Protein AF-A0A0K2VEC2-F1 (afdb_monomer_lite)

pLDDT: mean 76.36, std 15.05, range [42.69, 95.12]

Foldseek 3Di:
DPVVVVVVVVVVPPVVVVVVPPVPVVVVVVVVVVVVVVPPPDPLNVLLVLLLVLLVCLQVLLAVLVVVLVVVQVVVLVVLLVVLVVLQVVLVCVLVVCCVVVVADPVRQPDDVSVVVNVVSNVRSCVRSVCSNPDDGPQPDQQQHSVVLVVLCVVLPCNSHCVVQLPDPHDLVVSLVSLVVSLVVNCVSNVSLCVCLVPDVSSVVSVVSSVSSSVSSVVSSVVSVD

Sequence (226 aa):
SRMKYLYCLVLACIIPLIQSETGKVEDDINAISLIQSKSSYSASERLDNQISYLIQRLPGLISTARDKINGAQSGEELRFKVYGVTVILASFKEIVADFLISDRNIINFGGSDTIYTYGFLFFYGLGFGFGSIWAVGPYSDLPCGPSDFKQLINEYGLQNGVVPYLNGYDNPLSLSTRVCEFEILAYMKLNCVLSGENDHIEAAEVLFSLEQLIEAMKIRIDWETK

Structure (mmCIF, N/CA/C/O backbone):
data_AF-A0A0K2VEC2-F1
#
_entry.id   AF-A0A0K2VEC2-F1
#
loop_
_atom_site.group_PDB
_atom_site.id
_atom_site.type_symbol
_atom_site.label_atom_id
_atom_site.label_alt_id
_atom_site.label_comp_id
_atom_site.label_asym_id
_atom_site.label_entity_id
_atom_site.label_seq_id
_atom_site.pdbx_PDB_ins_code
_atom_site.Cartn_x
_atom_site.Cartn_y
_atom_site.Cartn_z
_atom_site.occupancy
_atom_site.B_iso_or_equiv
_atom_site.auth_seq_id
_atom_site.auth_comp_id
_atom_site.auth_asym_id
_atom_site.auth_atom_id
_atom_site.pdbx_PDB_model_num
ATOM 1 N N . SER A 1 1 ? 89.142 -18.111 0.240 1.00 58.50 1 SER A N 1
ATOM 2 C CA . SER A 1 1 ? 88.346 -19.094 -0.525 1.00 58.50 1 SER A CA 1
ATOM 3 C C . SER A 1 1 ? 87.162 -19.603 0.306 1.00 58.50 1 SER A C 1
ATOM 5 O O . SER A 1 1 ? 87.177 -20.728 0.783 1.00 58.50 1 SER A O 1
ATOM 7 N N . ARG A 1 2 ? 86.163 -18.745 0.573 1.00 53.25 2 ARG A N 1
ATOM 8 C CA . ARG A 1 2 ? 84.944 -19.090 1.345 1.00 53.25 2 ARG A CA 1
ATOM 9 C C . ARG A 1 2 ? 83.655 -18.425 0.822 1.00 53.25 2 ARG A C 1
ATOM 11 O O . ARG A 1 2 ? 82.596 -18.670 1.372 1.00 53.25 2 ARG A O 1
ATOM 18 N N . MET A 1 3 ? 83.717 -17.656 -0.274 1.00 52.47 3 MET A N 1
ATOM 19 C CA . MET A 1 3 ? 82.528 -17.067 -0.921 1.00 52.47 3 MET A CA 1
ATOM 20 C C . MET A 1 3 ? 81.966 -17.891 -2.095 1.00 52.47 3 MET A C 1
ATOM 22 O O . MET A 1 3 ? 80.878 -17.599 -2.570 1.00 52.47 3 MET A O 1
ATOM 26 N N . LYS A 1 4 ? 82.653 -18.952 -2.546 1.00 51.66 4 LYS A N 1
ATOM 27 C CA . LYS A 1 4 ? 82.156 -19.810 -3.642 1.00 51.66 4 LYS A CA 1
ATOM 28 C C . LYS A 1 4 ? 81.128 -20.863 -3.198 1.00 51.66 4 LYS A C 1
ATOM 30 O O . LYS A 1 4 ? 80.384 -21.353 -4.032 1.00 51.66 4 LYS A O 1
ATOM 35 N N . TYR A 1 5 ? 81.045 -21.174 -1.902 1.00 55.19 5 TYR A N 1
ATOM 36 C CA . TYR A 1 5 ? 80.121 -22.194 -1.385 1.00 55.19 5 TYR A CA 1
ATOM 37 C C . TYR A 1 5 ? 78.758 -21.640 -0.939 1.00 55.19 5 TYR A C 1
ATOM 39 O O . TYR A 1 5 ? 77.821 -22.416 -0.791 1.00 55.19 5 TYR A O 1
ATOM 47 N N . LEU A 1 6 ? 78.611 -20.317 -0.779 1.00 52.34 6 LEU A N 1
ATOM 48 C CA . LEU A 1 6 ? 77.313 -19.714 -0.446 1.00 52.34 6 LEU A CA 1
ATOM 49 C C . LEU A 1 6 ? 76.385 -19.610 -1.670 1.00 52.34 6 LEU A C 1
ATOM 51 O O . LEU A 1 6 ? 75.178 -19.774 -1.537 1.00 52.34 6 LEU A O 1
ATOM 55 N N . TYR A 1 7 ? 76.941 -19.406 -2.871 1.00 54.62 7 TYR A N 1
ATOM 56 C CA . TYR A 1 7 ? 76.149 -19.288 -4.102 1.00 54.62 7 TYR A CA 1
ATOM 57 C C . TYR A 1 7 ? 75.491 -20.610 -4.536 1.00 54.62 7 TYR A C 1
ATOM 59 O O . TYR A 1 7 ? 74.384 -20.585 -5.065 1.00 54.62 7 TYR A O 1
ATOM 67 N N . CYS A 1 8 ? 76.104 -21.768 -4.257 1.00 54.38 8 CYS A N 1
ATOM 68 C CA . CYS A 1 8 ? 75.493 -23.063 -4.586 1.00 54.38 8 CYS A CA 1
ATOM 69 C C . CYS A 1 8 ? 74.311 -23.431 -3.674 1.00 54.38 8 CYS A C 1
ATOM 71 O O . CYS A 1 8 ? 73.392 -24.105 -4.128 1.00 54.38 8 CYS A O 1
ATOM 73 N N . LEU A 1 9 ? 74.300 -22.985 -2.412 1.00 54.50 9 LEU A N 1
ATOM 74 C CA . LEU A 1 9 ? 73.221 -23.312 -1.469 1.00 54.50 9 LEU A CA 1
ATOM 75 C C . LEU A 1 9 ? 71.962 -22.459 -1.678 1.00 54.50 9 LEU A C 1
ATOM 77 O O . LEU A 1 9 ? 70.859 -22.951 -1.466 1.00 54.50 9 LEU A O 1
ATOM 81 N N . VAL A 1 10 ? 72.102 -21.215 -2.148 1.00 56.97 10 VAL A N 1
ATOM 82 C CA . VAL A 1 10 ? 70.942 -20.349 -2.434 1.00 56.97 10 VAL A CA 1
ATOM 83 C C . VAL A 1 10 ? 70.260 -20.738 -3.754 1.00 56.97 10 VAL A C 1
ATOM 85 O O . VAL A 1 10 ? 69.036 -20.712 -3.840 1.00 56.97 10 VAL A O 1
ATOM 88 N N . LEU A 1 11 ? 71.017 -21.189 -4.763 1.00 54.44 11 LEU A N 1
ATOM 89 C CA . LEU A 1 11 ? 70.451 -21.636 -6.046 1.00 54.44 11 LEU A CA 1
ATOM 90 C C . LEU A 1 11 ? 69.755 -23.008 -5.972 1.00 54.44 11 LEU A C 1
ATOM 92 O O . LEU A 1 11 ? 68.808 -23.238 -6.718 1.00 54.44 11 LEU A O 1
ATOM 96 N N . ALA A 1 12 ? 70.153 -23.898 -5.057 1.00 55.91 12 ALA A N 1
ATOM 97 C CA . ALA A 1 12 ? 69.535 -25.222 -4.925 1.00 55.91 12 ALA A CA 1
ATOM 98 C C . ALA A 1 12 ? 68.142 -25.207 -4.257 1.00 55.91 12 ALA A C 1
ATOM 100 O O . ALA A 1 12 ? 67.370 -26.141 -4.456 1.00 55.91 12 ALA A O 1
ATOM 101 N N . CYS A 1 13 ? 67.793 -24.151 -3.510 1.00 51.97 13 CYS A N 1
ATOM 102 C CA . CYS A 1 13 ? 66.485 -24.043 -2.847 1.00 51.97 13 CYS A CA 1
ATOM 103 C C . CYS A 1 13 ? 65.424 -23.271 -3.649 1.00 51.97 13 CYS A C 1
ATOM 105 O O . CYS A 1 13 ? 64.241 -23.428 -3.369 1.00 51.97 13 CYS A O 1
ATOM 107 N N . ILE A 1 14 ? 65.805 -22.458 -4.643 1.00 55.50 14 ILE A N 1
ATOM 108 C CA . ILE A 1 14 ? 64.842 -21.629 -5.399 1.00 55.50 14 ILE A CA 1
ATOM 109 C C . ILE A 1 14 ? 64.294 -22.370 -6.632 1.00 55.50 14 ILE A C 1
ATOM 111 O O . ILE A 1 14 ? 63.158 -22.147 -7.040 1.00 55.50 14 ILE A O 1
ATOM 115 N N . ILE A 1 15 ? 65.055 -23.306 -7.204 1.00 55.97 15 ILE A N 1
ATOM 116 C CA . ILE A 1 15 ? 64.672 -23.990 -8.449 1.00 55.97 15 ILE A CA 1
ATOM 117 C C . ILE A 1 15 ? 63.469 -24.952 -8.294 1.00 55.97 15 ILE A C 1
ATOM 119 O O . ILE A 1 15 ? 62.615 -24.932 -9.182 1.00 55.97 15 ILE A O 1
ATOM 123 N N . PRO A 1 16 ? 63.286 -25.731 -7.202 1.00 51.47 16 PRO A N 1
ATOM 124 C CA . PRO A 1 16 ? 62.113 -26.602 -7.101 1.00 51.47 16 PRO A CA 1
ATOM 125 C C . PRO A 1 16 ? 60.814 -25.861 -6.737 1.00 51.47 16 PRO A C 1
ATOM 127 O O . PRO A 1 16 ? 59.747 -26.461 -6.831 1.00 51.47 16 PRO A O 1
ATOM 130 N N . LEU A 1 17 ? 60.861 -24.568 -6.381 1.00 47.47 17 LEU A N 1
ATOM 131 C CA . LEU A 1 17 ? 59.648 -23.774 -6.135 1.00 47.47 17 LEU A CA 1
ATOM 132 C C . LEU A 1 17 ? 59.011 -23.217 -7.420 1.00 47.47 17 LEU A C 1
ATOM 134 O O . LEU A 1 17 ? 57.817 -22.950 -7.426 1.00 47.47 17 LEU A O 1
ATOM 138 N N . ILE A 1 18 ? 59.759 -23.103 -8.523 1.00 52.69 18 ILE A N 1
ATOM 139 C CA . ILE A 1 18 ? 59.251 -22.534 -9.789 1.00 52.69 18 ILE A CA 1
ATOM 140 C C . ILE A 1 18 ? 58.620 -23.613 -10.696 1.00 52.69 18 ILE A C 1
ATOM 142 O O . ILE A 1 18 ? 57.780 -23.314 -11.543 1.00 52.69 18 ILE A O 1
ATOM 146 N N . GLN A 1 19 ? 58.956 -24.895 -10.507 1.00 48.38 19 GLN A N 1
ATOM 147 C CA . GLN A 1 19 ? 58.401 -25.991 -11.320 1.00 48.38 19 GLN A CA 1
ATOM 148 C C . GLN A 1 19 ? 57.146 -26.659 -10.735 1.00 48.38 19 GLN A C 1
ATOM 150 O O . GLN A 1 19 ? 56.562 -27.508 -11.400 1.00 48.38 19 GLN A O 1
ATOM 155 N N . SER A 1 20 ? 56.682 -26.259 -9.545 1.00 43.84 20 SER A N 1
ATOM 156 C CA . SER A 1 20 ? 55.393 -26.730 -9.010 1.00 43.84 20 SER A CA 1
ATOM 157 C C . SER A 1 20 ? 54.196 -25.866 -9.436 1.00 43.84 20 SER A C 1
ATOM 159 O O . SER A 1 20 ? 53.059 -26.296 -9.249 1.00 43.84 20 SER A O 1
ATOM 161 N N . GLU A 1 21 ? 54.417 -24.676 -10.004 1.00 50.06 21 GLU A N 1
ATOM 162 C CA . GLU A 1 21 ? 53.336 -23.744 -10.373 1.00 50.06 21 GLU A CA 1
ATOM 163 C C . GLU A 1 21 ? 53.051 -23.683 -11.882 1.00 50.06 21 GLU A C 1
ATOM 165 O O . GLU A 1 21 ? 51.984 -23.237 -12.285 1.00 50.06 21 GLU A O 1
ATOM 170 N N . THR A 1 22 ? 53.927 -24.199 -12.746 1.00 49.94 22 THR A N 1
ATOM 171 C CA . THR A 1 22 ? 53.741 -24.096 -14.209 1.00 49.94 22 THR A CA 1
ATOM 172 C C . THR A 1 22 ? 52.809 -25.151 -14.812 1.00 49.94 22 THR A C 1
ATOM 174 O O . THR A 1 22 ? 52.376 -24.986 -15.943 1.00 49.94 22 THR A O 1
ATOM 177 N N . GLY A 1 23 ? 52.422 -26.186 -14.059 1.00 45.94 23 GLY A N 1
ATOM 178 C CA . GLY A 1 23 ? 51.422 -27.176 -14.493 1.00 45.94 23 GLY A CA 1
ATOM 179 C C . GLY A 1 23 ? 49.970 -26.828 -14.144 1.00 45.94 23 GLY A C 1
ATOM 180 O O . GLY A 1 23 ? 49.074 -27.590 -14.487 1.00 45.94 23 GLY A O 1
ATOM 181 N N . LYS A 1 24 ? 49.729 -25.716 -13.435 1.00 44.59 24 LYS A N 1
ATOM 182 C CA . LYS A 1 24 ? 48.389 -25.294 -12.980 1.00 44.59 24 LYS A CA 1
ATOM 183 C C . LYS A 1 24 ? 47.896 -24.000 -13.634 1.00 44.59 24 LYS A C 1
ATOM 185 O O . LYS A 1 24 ? 46.720 -23.683 -13.559 1.00 44.59 24 LYS A O 1
ATOM 190 N N . VAL A 1 25 ? 48.788 -23.269 -14.303 1.00 50.44 25 VAL A N 1
ATOM 191 C CA . VAL A 1 25 ? 48.499 -21.940 -14.861 1.00 50.44 25 VAL A CA 1
ATOM 192 C C . VAL A 1 25 ? 47.811 -22.007 -16.233 1.00 50.44 25 VAL A C 1
ATOM 194 O O . VAL A 1 25 ? 47.098 -21.078 -16.592 1.00 50.44 25 VAL A O 1
ATOM 197 N N . GLU A 1 26 ? 47.933 -23.099 -16.990 1.00 49.69 26 GLU A N 1
ATOM 198 C CA . GLU A 1 26 ? 47.307 -23.201 -18.324 1.00 49.69 26 GLU A CA 1
ATOM 199 C C . GLU A 1 26 ? 45.811 -23.567 -18.273 1.00 49.69 26 GLU A C 1
ATOM 201 O O . GLU A 1 26 ? 45.025 -23.063 -19.079 1.00 49.69 26 GLU A O 1
ATOM 206 N N . ASP A 1 27 ? 45.385 -24.331 -17.262 1.00 51.22 27 ASP A N 1
ATOM 207 C CA . ASP A 1 27 ? 43.961 -24.573 -16.991 1.00 51.22 27 ASP A CA 1
ATOM 208 C C . ASP A 1 27 ? 43.295 -23.358 -16.321 1.00 51.22 27 ASP A C 1
ATOM 210 O O . ASP A 1 27 ? 42.141 -23.037 -16.620 1.00 51.22 27 ASP A O 1
ATOM 214 N N . ASP A 1 28 ? 44.036 -22.612 -15.495 1.00 51.44 28 ASP A N 1
ATOM 215 C CA . ASP A 1 28 ? 43.533 -21.399 -14.845 1.00 51.44 28 ASP A CA 1
ATOM 216 C C . ASP A 1 28 ? 43.424 -20.206 -15.817 1.00 51.44 28 ASP A C 1
ATOM 218 O O . ASP A 1 28 ? 42.511 -19.400 -15.671 1.00 51.44 28 ASP A O 1
ATOM 222 N N . ILE A 1 29 ? 44.250 -20.089 -16.867 1.00 53.44 29 ILE A N 1
ATOM 223 C CA . ILE A 1 29 ? 44.103 -19.027 -17.892 1.00 53.44 29 ILE A CA 1
ATOM 224 C C . ILE A 1 29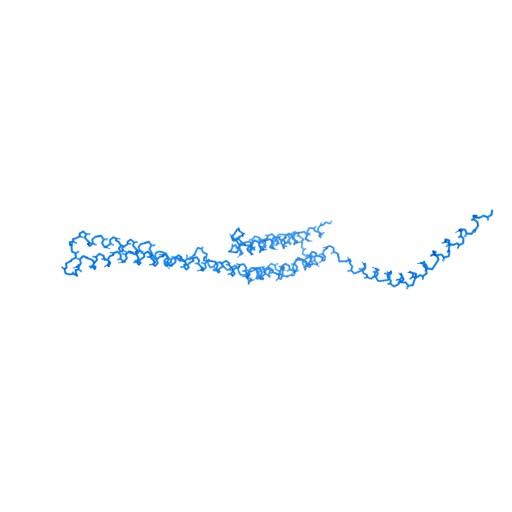 ? 42.876 -19.267 -18.790 1.00 53.44 29 ILE A C 1
ATOM 226 O O . ILE A 1 29 ? 42.165 -18.319 -19.150 1.00 53.44 29 ILE A O 1
ATOM 230 N N . ASN A 1 30 ? 42.566 -20.525 -19.109 1.00 54.56 30 ASN A N 1
ATOM 231 C CA . ASN A 1 30 ? 41.338 -20.872 -19.827 1.00 54.56 30 ASN A CA 1
ATOM 232 C C . ASN A 1 30 ? 40.098 -20.735 -18.932 1.00 54.56 30 ASN A C 1
ATOM 234 O O . ASN A 1 30 ? 39.062 -20.270 -19.400 1.00 54.56 30 ASN A O 1
ATOM 238 N N . ALA A 1 31 ? 40.200 -21.041 -17.635 1.00 51.88 31 ALA A N 1
ATOM 239 C CA . ALA A 1 31 ? 39.121 -20.804 -16.679 1.00 51.88 31 ALA A CA 1
ATOM 240 C C . ALA A 1 31 ? 38.901 -19.306 -16.402 1.00 51.88 31 ALA A C 1
ATOM 242 O O . ALA A 1 31 ? 37.757 -18.867 -16.339 1.00 51.88 31 ALA A O 1
ATOM 243 N N . ILE A 1 32 ? 39.959 -18.497 -16.302 1.00 53.53 32 ILE A N 1
ATOM 244 C CA . ILE A 1 32 ? 39.864 -17.043 -16.113 1.00 53.53 32 ILE A CA 1
ATOM 245 C C . ILE A 1 32 ? 39.296 -16.380 -17.367 1.00 53.53 32 ILE A C 1
ATOM 247 O O . ILE A 1 32 ? 38.404 -15.553 -17.231 1.00 53.53 32 ILE A O 1
ATOM 251 N N . SER A 1 33 ? 39.691 -16.779 -18.579 1.00 51.66 33 SER A N 1
ATOM 252 C CA . SER A 1 33 ? 39.068 -16.262 -19.811 1.00 51.66 33 SER A CA 1
ATOM 253 C C . SER A 1 33 ? 37.615 -16.729 -19.997 1.00 51.66 33 SER A C 1
ATOM 255 O O . SER A 1 33 ? 36.796 -15.936 -20.457 1.00 51.66 33 SER A O 1
ATOM 257 N N . LEU A 1 34 ? 37.250 -17.938 -19.545 1.00 51.53 34 LEU A N 1
ATOM 258 C CA . LEU A 1 34 ? 35.855 -18.412 -19.477 1.00 51.53 34 LEU A CA 1
ATOM 259 C C . LEU A 1 34 ? 35.020 -17.717 -18.388 1.00 51.53 34 LEU A C 1
ATOM 261 O O . LEU A 1 34 ? 33.809 -17.572 -18.545 1.00 51.53 34 LEU A O 1
ATOM 265 N N . ILE A 1 35 ? 35.633 -17.281 -17.285 1.00 51.28 35 ILE A N 1
ATOM 266 C CA . ILE A 1 35 ? 34.978 -16.507 -16.216 1.00 51.28 35 ILE A CA 1
ATOM 267 C C . ILE A 1 35 ? 34.852 -15.032 -16.627 1.00 51.28 35 ILE A C 1
ATOM 269 O O . ILE A 1 35 ? 33.818 -14.410 -16.381 1.00 51.28 35 ILE A O 1
ATOM 273 N N . GLN A 1 36 ? 35.843 -14.492 -17.335 1.00 45.19 36 GLN A N 1
ATOM 274 C CA . GLN A 1 36 ? 35.866 -13.122 -17.852 1.00 45.19 36 GLN A CA 1
ATOM 275 C C . GLN A 1 36 ? 34.954 -12.957 -19.082 1.00 45.19 36 GLN A C 1
ATOM 277 O O . GLN A 1 36 ? 34.374 -11.889 -19.267 1.00 45.19 36 GLN A O 1
ATOM 282 N N . SER A 1 37 ? 34.701 -14.026 -19.851 1.00 42.69 37 SER A N 1
ATOM 283 C CA . SER A 1 37 ? 33.624 -14.064 -20.854 1.00 42.69 37 SER A CA 1
ATOM 284 C C . SER A 1 37 ? 32.227 -14.243 -20.244 1.00 42.69 37 SER A C 1
ATOM 286 O O . SER A 1 37 ? 31.234 -14.044 -20.936 1.00 42.69 37 SER A O 1
ATOM 288 N N . LYS A 1 38 ? 32.124 -14.619 -18.960 1.00 44.88 38 LYS A N 1
ATOM 289 C CA . LYS A 1 38 ? 30.848 -14.818 -18.244 1.00 44.88 38 LYS A CA 1
ATOM 290 C C . LYS A 1 38 ? 30.433 -13.616 -17.385 1.00 44.88 38 LYS A C 1
ATOM 292 O O . LYS A 1 38 ? 29.354 -13.640 -16.798 1.00 44.88 38 LYS A O 1
ATOM 297 N N . SER A 1 39 ? 31.258 -12.566 -17.320 1.00 47.97 39 SER A N 1
ATOM 298 C CA . SER A 1 39 ? 30.989 -11.340 -16.552 1.00 47.97 39 SER A CA 1
ATOM 299 C C . SER A 1 39 ? 30.785 -10.089 -17.410 1.00 47.97 39 SER A C 1
ATOM 301 O O . SER A 1 39 ? 30.786 -8.984 -16.870 1.00 47.97 39 SER A O 1
ATOM 303 N N . SER A 1 40 ? 30.602 -10.228 -18.723 1.00 45.25 40 SER A N 1
ATOM 304 C CA . SER A 1 40 ? 30.129 -9.129 -19.570 1.00 45.25 40 SER A CA 1
ATOM 305 C C . SER A 1 40 ? 28.609 -9.201 -19.697 1.00 45.25 40 SER A C 1
ATOM 307 O O . SER A 1 40 ? 28.071 -9.303 -20.789 1.00 45.25 40 SER A O 1
ATOM 309 N N . TYR A 1 41 ? 27.909 -9.189 -18.559 1.00 56.41 41 TYR A N 1
ATOM 310 C CA . TYR A 1 41 ? 26.537 -8.695 -18.602 1.00 56.41 41 TYR A CA 1
ATOM 311 C C . TYR A 1 41 ? 26.642 -7.199 -18.872 1.00 56.41 41 TYR A C 1
ATOM 313 O O . TYR A 1 41 ? 27.283 -6.476 -18.097 1.00 56.41 41 TYR A O 1
ATOM 321 N N . SER A 1 42 ? 26.067 -6.745 -19.981 1.00 76.31 42 SER A N 1
ATOM 322 C CA . SER A 1 42 ? 26.007 -5.320 -20.295 1.00 76.31 42 SER A CA 1
ATOM 323 C C . SER A 1 42 ? 25.335 -4.582 -19.130 1.00 76.31 42 SER A C 1
ATOM 325 O O . SER A 1 42 ? 24.439 -5.117 -18.472 1.00 76.31 42 SER A O 1
ATOM 327 N N . ALA A 1 43 ? 25.757 -3.347 -18.841 1.00 80.00 43 ALA A N 1
ATOM 328 C CA . ALA A 1 43 ? 25.124 -2.530 -17.801 1.00 80.00 43 ALA A CA 1
ATOM 329 C C . ALA A 1 43 ? 23.596 -2.427 -18.008 1.00 80.00 43 ALA A C 1
ATOM 331 O O . ALA A 1 43 ? 22.846 -2.432 -17.032 1.00 80.00 43 ALA A O 1
ATOM 332 N N . SER A 1 44 ? 23.146 -2.445 -19.269 1.00 81.50 44 SER A N 1
ATOM 333 C CA . SER A 1 44 ? 21.735 -2.526 -19.656 1.00 81.50 44 SER A CA 1
ATOM 334 C C . SER A 1 44 ? 21.052 -3.817 -19.190 1.00 81.50 44 SER A C 1
ATOM 336 O O . SER A 1 44 ? 20.000 -3.753 -18.569 1.00 81.50 44 SER A O 1
ATOM 338 N N . GLU A 1 45 ? 21.670 -4.983 -19.378 1.00 84.81 45 GLU A N 1
ATOM 339 C CA . GLU A 1 45 ? 21.092 -6.267 -18.957 1.00 84.81 45 GLU A CA 1
ATOM 340 C C . GLU A 1 45 ? 20.983 -6.378 -17.430 1.00 84.81 45 GLU A C 1
ATOM 342 O O . GLU A 1 45 ? 20.065 -7.007 -16.901 1.00 84.81 45 GLU A O 1
ATOM 347 N N . ARG A 1 46 ? 21.905 -5.752 -16.686 1.00 86.31 46 ARG A N 1
ATOM 348 C CA . ARG A 1 46 ? 21.804 -5.673 -15.219 1.00 86.31 46 ARG A CA 1
ATOM 349 C C . ARG A 1 46 ? 20.604 -4.831 -14.786 1.00 86.31 46 ARG A C 1
ATOM 351 O O . ARG A 1 46 ? 19.898 -5.241 -13.867 1.00 86.31 46 ARG A O 1
ATOM 358 N N . LEU A 1 47 ? 20.368 -3.702 -15.455 1.00 87.06 47 LEU A N 1
ATOM 359 C CA . LEU A 1 47 ? 19.192 -2.858 -15.226 1.00 87.06 47 LEU A CA 1
ATOM 360 C C . LEU A 1 47 ? 17.899 -3.598 -15.579 1.00 87.06 47 LEU A C 1
ATOM 362 O O . LEU A 1 47 ? 16.965 -3.604 -14.783 1.00 87.06 47 LEU A O 1
ATOM 366 N N . ASP A 1 48 ? 17.866 -4.297 -16.710 1.00 89.56 48 ASP A N 1
ATOM 367 C CA . ASP A 1 48 ? 16.690 -5.044 -17.170 1.00 89.56 48 ASP A CA 1
ATOM 368 C C . ASP A 1 48 ? 16.315 -6.180 -16.200 1.00 89.56 48 ASP A C 1
ATOM 370 O O . ASP A 1 48 ? 15.138 -6.389 -15.877 1.00 89.56 48 ASP A O 1
ATOM 374 N N . ASN A 1 49 ? 17.323 -6.865 -15.653 1.00 89.75 49 ASN A N 1
ATOM 375 C CA . ASN A 1 49 ? 17.138 -7.858 -14.596 1.00 89.75 49 ASN A CA 1
ATOM 376 C C . ASN A 1 49 ? 16.626 -7.229 -13.292 1.00 89.75 49 ASN A C 1
ATOM 378 O O . ASN A 1 49 ? 15.760 -7.808 -12.634 1.00 89.75 49 ASN A O 1
ATOM 382 N N . GLN A 1 50 ? 17.124 -6.047 -12.917 1.00 91.38 50 GLN A N 1
ATOM 383 C CA . GLN A 1 50 ? 16.669 -5.336 -11.721 1.00 91.38 50 GLN A CA 1
ATOM 384 C C . GLN A 1 50 ? 15.218 -4.856 -11.857 1.00 91.38 50 GLN A C 1
ATOM 386 O O . GLN A 1 50 ? 14.430 -5.048 -10.933 1.00 91.38 50 GLN A O 1
ATOM 391 N N . ILE A 1 51 ? 14.842 -4.306 -13.015 1.00 92.25 51 ILE A N 1
ATOM 392 C CA . ILE A 1 51 ? 13.460 -3.922 -13.332 1.00 92.25 51 ILE A CA 1
ATOM 393 C C . ILE A 1 51 ? 12.551 -5.149 -13.223 1.00 92.25 51 ILE A C 1
ATOM 395 O O . ILE A 1 51 ? 11.560 -5.125 -12.496 1.00 92.25 51 ILE A O 1
ATOM 399 N N . SER A 1 52 ? 12.925 -6.253 -13.871 1.00 92.12 52 SER A N 1
ATOM 400 C CA . SER A 1 52 ? 12.149 -7.500 -13.839 1.00 92.12 52 SER A CA 1
ATOM 401 C C . SER A 1 52 ? 11.989 -8.047 -12.418 1.00 92.12 52 SER A C 1
ATOM 403 O O . SER A 1 52 ? 10.900 -8.475 -12.029 1.00 92.12 52 SER A O 1
ATOM 405 N N . TYR A 1 53 ? 13.053 -7.993 -11.615 1.00 93.56 53 TYR A N 1
ATOM 406 C CA . TYR A 1 53 ? 13.024 -8.392 -10.211 1.00 93.56 53 TYR A CA 1
ATOM 407 C C . TYR A 1 53 ? 12.060 -7.529 -9.385 1.00 93.56 53 TYR A C 1
ATOM 409 O O . TYR A 1 53 ? 11.238 -8.065 -8.639 1.00 93.56 53 TYR A O 1
ATOM 417 N N . LEU A 1 54 ? 12.121 -6.204 -9.535 1.00 93.06 54 LEU A N 1
ATOM 418 C CA . LEU A 1 54 ? 11.262 -5.271 -8.803 1.00 93.06 54 LEU A CA 1
ATOM 419 C C . LEU A 1 54 ? 9.784 -5.445 -9.177 1.00 93.06 54 LEU A C 1
ATOM 421 O O . LEU A 1 54 ? 8.939 -5.493 -8.283 1.00 93.06 54 LEU A O 1
ATOM 425 N N . ILE A 1 55 ? 9.474 -5.649 -10.462 1.00 93.12 55 ILE A N 1
ATOM 426 C CA . ILE A 1 55 ? 8.108 -5.930 -10.942 1.00 93.12 55 ILE A CA 1
ATOM 427 C C . ILE A 1 55 ? 7.526 -7.182 -10.277 1.00 93.12 55 ILE A C 1
ATOM 429 O O . ILE A 1 55 ? 6.355 -7.201 -9.892 1.00 93.12 55 ILE A O 1
ATOM 433 N N . GLN A 1 56 ? 8.334 -8.233 -10.128 1.00 93.69 56 GLN A N 1
ATOM 434 C CA . GLN A 1 56 ? 7.896 -9.487 -9.512 1.00 93.69 56 GLN A CA 1
ATOM 435 C C . GLN A 1 56 ? 7.786 -9.385 -7.987 1.00 93.69 56 GLN A C 1
ATOM 437 O O . GLN A 1 56 ? 6.894 -9.997 -7.394 1.00 93.69 56 GLN A O 1
ATOM 442 N N . ARG A 1 57 ? 8.671 -8.611 -7.347 1.00 94.00 57 ARG A N 1
ATOM 443 C CA . ARG A 1 57 ? 8.728 -8.455 -5.887 1.00 94.00 57 ARG A CA 1
ATOM 444 C C . ARG A 1 57 ? 7.645 -7.524 -5.338 1.00 94.00 57 ARG A C 1
ATOM 446 O O . ARG A 1 57 ? 7.059 -7.839 -4.301 1.00 94.00 57 ARG A O 1
ATOM 453 N N . LEU A 1 58 ? 7.357 -6.413 -6.018 1.00 93.00 58 LEU A N 1
ATOM 454 C CA . LEU A 1 58 ? 6.432 -5.367 -5.555 1.00 93.00 58 LEU A CA 1
ATOM 455 C C . LEU A 1 58 ? 5.050 -5.885 -5.118 1.00 93.00 58 LEU A C 1
ATOM 457 O O . LEU A 1 58 ? 4.623 -5.523 -4.024 1.00 93.00 58 LEU A O 1
ATOM 461 N N . PRO A 1 59 ? 4.361 -6.778 -5.858 1.00 93.31 59 PRO A N 1
ATOM 462 C CA . PRO A 1 59 ? 3.079 -7.326 -5.412 1.00 93.31 59 PRO A CA 1
ATOM 463 C C . PRO A 1 59 ? 3.142 -8.019 -4.042 1.00 93.31 59 PRO A C 1
ATOM 465 O O . PRO A 1 59 ? 2.213 -7.901 -3.246 1.00 93.31 59 PRO A O 1
ATOM 468 N N . GLY A 1 60 ? 4.233 -8.733 -3.747 1.00 91.94 60 GLY A N 1
ATOM 469 C CA . GLY A 1 60 ? 4.417 -9.391 -2.450 1.00 91.94 60 GLY A CA 1
ATOM 470 C C . GLY A 1 60 ? 4.611 -8.387 -1.312 1.00 91.94 60 GLY A C 1
ATOM 471 O O . GLY A 1 60 ? 4.026 -8.547 -0.238 1.00 91.94 60 GLY A O 1
ATOM 472 N N . LEU A 1 61 ? 5.374 -7.321 -1.570 1.00 92.56 61 LEU A N 1
ATOM 473 C CA . LEU A 1 61 ? 5.575 -6.228 -0.617 1.00 92.56 61 LEU A CA 1
ATOM 474 C C . LEU A 1 61 ? 4.270 -5.472 -0.349 1.00 92.56 61 LEU A C 1
ATOM 476 O O . LEU A 1 61 ? 3.916 -5.274 0.808 1.00 92.56 61 LEU A O 1
ATOM 480 N N . ILE A 1 62 ? 3.510 -5.145 -1.400 1.00 92.06 62 ILE A N 1
ATOM 481 C CA . ILE A 1 62 ? 2.206 -4.472 -1.295 1.00 92.06 62 ILE A CA 1
ATOM 482 C C . ILE A 1 62 ? 1.236 -5.304 -0.452 1.00 92.06 62 ILE A C 1
ATOM 484 O O . ILE A 1 62 ? 0.585 -4.762 0.437 1.00 92.06 62 ILE A O 1
ATOM 488 N N . SER A 1 63 ? 1.157 -6.621 -0.690 1.00 90.75 63 SER A N 1
ATOM 489 C CA . SER A 1 63 ? 0.307 -7.511 0.114 1.00 90.75 63 SER A CA 1
ATOM 490 C C . SER A 1 63 ? 0.715 -7.495 1.586 1.00 90.75 63 SER A C 1
ATOM 492 O O . SER A 1 63 ? -0.129 -7.316 2.454 1.00 90.75 63 SER A O 1
ATOM 494 N N . THR A 1 64 ? 2.014 -7.624 1.863 1.00 90.25 64 THR A N 1
ATOM 495 C CA . THR A 1 64 ? 2.537 -7.673 3.235 1.00 90.25 64 THR A CA 1
ATOM 496 C C . THR A 1 64 ? 2.295 -6.361 3.981 1.00 90.25 64 THR A C 1
ATOM 498 O O . THR A 1 64 ? 1.864 -6.375 5.133 1.00 90.25 64 THR A O 1
ATOM 501 N N . ALA A 1 65 ? 2.545 -5.225 3.328 1.00 88.75 65 ALA A N 1
ATOM 502 C CA . ALA A 1 65 ? 2.324 -3.906 3.906 1.00 88.75 65 ALA A CA 1
ATOM 503 C C . ALA A 1 65 ? 0.836 -3.666 4.184 1.00 88.75 65 ALA A C 1
ATOM 505 O O . ALA A 1 65 ? 0.472 -3.287 5.296 1.00 88.75 65 ALA A O 1
ATOM 506 N N . ARG A 1 66 ? -0.035 -3.983 3.218 1.00 87.56 66 ARG A N 1
ATOM 507 C CA . ARG A 1 66 ? -1.490 -3.911 3.388 1.00 87.56 66 ARG A CA 1
ATOM 508 C C . ARG A 1 66 ? -1.965 -4.752 4.571 1.00 87.56 66 ARG A C 1
ATOM 510 O O . ARG A 1 66 ? -2.741 -4.258 5.381 1.00 87.56 66 ARG A O 1
ATOM 517 N N . ASP A 1 67 ? -1.517 -6.000 4.684 1.00 84.88 67 ASP A N 1
ATOM 518 C CA . ASP A 1 67 ? -1.966 -6.895 5.754 1.00 84.88 67 ASP A CA 1
ATOM 519 C C . ASP A 1 67 ? -1.553 -6.375 7.139 1.00 84.88 67 ASP A C 1
ATOM 521 O O . ASP A 1 67 ? -2.325 -6.471 8.096 1.00 84.88 67 ASP A O 1
ATOM 525 N N . LYS A 1 68 ? -0.368 -5.761 7.254 1.00 83.94 68 LYS A N 1
ATOM 526 C CA . LYS A 1 68 ? 0.089 -5.140 8.506 1.00 83.94 68 LYS A CA 1
ATOM 527 C C . LYS A 1 68 ? -0.662 -3.859 8.849 1.00 83.94 68 LYS A C 1
ATOM 529 O O . LYS A 1 68 ? -1.036 -3.688 10.008 1.00 83.94 68 LYS A O 1
ATOM 534 N N . ILE A 1 69 ? -0.916 -3.003 7.862 1.00 81.94 69 ILE A N 1
ATOM 535 C CA . ILE A 1 69 ? -1.706 -1.777 8.029 1.00 81.94 69 ILE A CA 1
ATOM 536 C C . ILE A 1 69 ? -3.133 -2.135 8.459 1.00 81.94 69 ILE A C 1
ATOM 538 O O . ILE A 1 69 ? -3.605 -1.667 9.493 1.00 81.94 69 ILE A O 1
ATOM 542 N N . ASN A 1 70 ? -3.790 -3.047 7.739 1.00 77.25 70 ASN A N 1
ATOM 543 C CA . ASN A 1 70 ? -5.141 -3.507 8.064 1.00 77.25 70 ASN A CA 1
ATOM 544 C C . ASN A 1 70 ? -5.193 -4.204 9.432 1.00 77.25 70 ASN A C 1
ATOM 546 O O . ASN A 1 70 ? -6.135 -4.012 10.200 1.00 77.25 70 ASN A O 1
ATOM 550 N N . GLY A 1 71 ? -4.167 -4.992 9.767 1.00 72.19 71 GLY A N 1
ATOM 551 C CA . GLY A 1 71 ? -4.034 -5.615 11.081 1.00 72.19 71 GLY A CA 1
ATOM 552 C C . GLY A 1 71 ? -3.960 -4.581 12.207 1.00 72.19 71 GLY A C 1
ATOM 553 O O . GLY A 1 71 ? -4.692 -4.701 13.191 1.00 72.19 71 GLY A O 1
ATOM 554 N N . ALA A 1 72 ? -3.143 -3.537 12.050 1.00 67.75 72 ALA A N 1
ATOM 555 C CA . ALA A 1 72 ? -3.036 -2.445 13.018 1.00 67.75 72 ALA A CA 1
ATOM 556 C C . ALA A 1 72 ? -4.355 -1.663 13.146 1.00 67.75 72 ALA A C 1
ATOM 558 O O . ALA A 1 72 ? -4.854 -1.479 14.259 1.00 67.75 72 ALA A O 1
ATOM 559 N N . GLN A 1 73 ? -4.973 -1.307 12.018 1.00 68.12 73 GLN A N 1
ATOM 560 C CA . GLN A 1 73 ? -6.251 -0.592 11.975 1.00 68.12 73 GLN A CA 1
ATOM 561 C C . GLN A 1 73 ? -7.379 -1.385 12.637 1.00 68.12 73 GLN A C 1
ATOM 563 O O . GLN A 1 73 ? -8.132 -0.830 13.432 1.00 68.12 73 GLN A O 1
ATOM 568 N N . SER A 1 74 ? -7.463 -2.698 12.404 1.00 65.75 74 SER A N 1
ATOM 569 C CA . SER A 1 74 ? -8.481 -3.541 13.044 1.00 65.75 74 SER A CA 1
ATOM 570 C C . SER A 1 74 ? -8.367 -3.539 14.575 1.00 65.75 74 SER A C 1
ATOM 572 O O . SER A 1 74 ? -9.376 -3.560 15.282 1.00 65.75 74 SER A O 1
ATOM 574 N N . GLY A 1 75 ? -7.142 -3.454 15.107 1.00 65.38 75 GLY A N 1
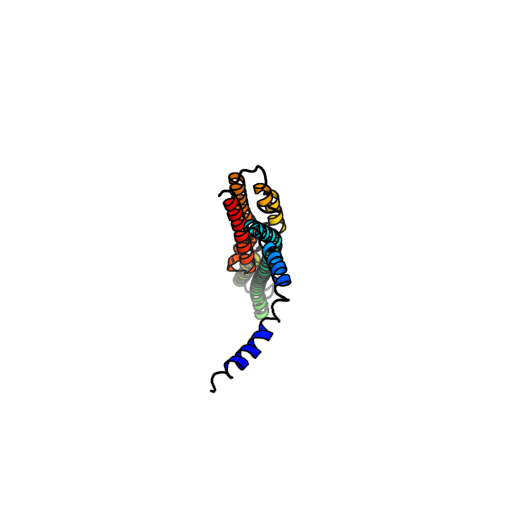ATOM 575 C CA . GLY A 1 75 ? -6.893 -3.326 16.540 1.00 65.38 75 GLY A CA 1
ATOM 576 C C . GLY A 1 75 ? -7.348 -1.977 17.098 1.00 65.38 75 GLY A C 1
ATOM 577 O O . GLY A 1 75 ? -7.927 -1.923 18.185 1.00 65.38 75 GLY A O 1
ATOM 578 N N . GLU A 1 76 ? -7.122 -0.892 16.362 1.00 69.19 76 GLU A N 1
ATOM 579 C CA . GLU A 1 76 ? -7.566 0.449 16.751 1.00 69.19 76 GLU A CA 1
ATOM 580 C C . GLU A 1 76 ? -9.083 0.605 16.665 1.00 69.19 76 GLU A C 1
ATOM 582 O O . GLU A 1 76 ? -9.691 1.117 17.605 1.00 69.19 76 GLU A O 1
ATOM 587 N N . GLU A 1 77 ? -9.716 0.079 15.615 1.00 68.44 77 GLU A N 1
ATOM 588 C CA . GLU A 1 77 ? -11.174 0.028 15.498 1.00 68.44 77 GLU A CA 1
ATOM 589 C C . GLU A 1 77 ? -11.806 -0.759 16.648 1.00 68.44 77 GLU A C 1
ATOM 591 O O . GLU A 1 77 ? -12.799 -0.323 17.234 1.00 68.44 77 GLU A O 1
ATOM 596 N N . LEU A 1 78 ? -11.226 -1.909 17.011 1.00 71.06 78 LEU A N 1
ATOM 597 C CA . LEU A 1 78 ? -11.679 -2.692 18.159 1.00 71.06 78 LEU A CA 1
ATOM 598 C C . LEU A 1 78 ? -11.544 -1.896 19.457 1.00 71.06 78 LEU A C 1
ATOM 600 O O . LEU A 1 78 ? -12.492 -1.853 20.240 1.00 71.06 78 LEU A O 1
ATOM 604 N N . ARG A 1 79 ? -10.404 -1.234 19.683 1.00 75.00 79 ARG A N 1
ATOM 605 C CA . ARG A 1 79 ? -10.211 -0.369 20.856 1.00 75.00 79 ARG A CA 1
ATOM 606 C C . ARG A 1 79 ? -11.243 0.750 20.885 1.00 75.00 79 ARG A C 1
ATOM 608 O O . ARG A 1 79 ? -11.868 0.953 21.919 1.00 75.00 79 ARG A O 1
ATOM 615 N N . PHE A 1 80 ? -11.469 1.428 19.766 1.00 76.00 80 PHE A N 1
ATOM 616 C CA . PHE A 1 80 ? -12.428 2.524 19.654 1.00 76.00 80 PHE A CA 1
ATOM 617 C C . PHE A 1 80 ? -13.868 2.072 19.935 1.00 76.00 80 PHE A C 1
ATOM 619 O O . PHE A 1 80 ? -14.569 2.703 20.730 1.00 76.00 80 PHE A O 1
ATOM 626 N N . LYS A 1 81 ? -14.278 0.917 19.398 1.00 78.00 81 LYS A N 1
ATOM 627 C CA . LYS A 1 81 ? -15.578 0.294 19.698 1.00 78.00 81 LYS A CA 1
ATOM 628 C C . LYS A 1 81 ? -15.697 -0.095 21.170 1.00 78.00 81 LYS A C 1
ATOM 630 O O . LYS A 1 81 ? -16.732 0.154 21.787 1.00 78.00 81 LYS A O 1
ATOM 635 N N . VAL A 1 82 ? -14.641 -0.665 21.756 1.00 82.69 82 VAL A N 1
ATOM 636 C CA . VAL A 1 82 ? -14.598 -0.995 23.190 1.00 82.69 82 VAL A CA 1
ATOM 637 C C . VAL A 1 82 ? -14.728 0.272 24.034 1.00 82.69 82 VAL A C 1
ATOM 639 O O . VAL A 1 82 ? -15.536 0.278 24.959 1.00 82.69 82 VAL A O 1
ATOM 642 N N . TYR A 1 83 ? -14.034 1.362 23.694 1.00 81.56 83 TYR A N 1
ATOM 643 C CA . TYR A 1 83 ? -14.200 2.649 24.373 1.00 81.56 83 TYR A CA 1
ATOM 644 C C . TYR A 1 83 ? -15.652 3.137 24.305 1.00 81.56 83 TYR A C 1
ATOM 646 O O . TYR A 1 83 ? -16.230 3.456 25.346 1.00 81.56 83 TYR A O 1
ATOM 654 N N . GLY A 1 84 ? -16.280 3.102 23.127 1.00 80.38 84 GLY A N 1
ATOM 655 C CA . GLY A 1 84 ? -17.686 3.484 22.960 1.00 80.38 84 GLY A CA 1
ATOM 656 C C . GLY A 1 84 ? -18.645 2.684 23.842 1.00 80.38 84 GLY A C 1
ATOM 657 O O . GLY A 1 84 ? -19.484 3.253 24.544 1.00 80.38 84 GLY A O 1
ATOM 658 N N . VAL A 1 85 ? -18.460 1.362 23.896 1.00 83.50 85 VAL A N 1
ATOM 659 C CA . VAL A 1 85 ? -19.238 0.478 24.777 1.00 83.50 85 VAL A CA 1
ATOM 660 C C . VAL A 1 85 ? -18.971 0.783 26.254 1.00 83.50 85 VAL A C 1
ATOM 662 O O . VAL A 1 85 ? -19.915 0.827 27.043 1.00 83.50 85 VAL A O 1
ATOM 665 N N . THR A 1 86 ? -17.718 1.030 26.652 1.00 85.06 86 THR A N 1
ATOM 666 C CA . THR A 1 86 ? -17.392 1.341 28.055 1.00 85.06 86 THR A CA 1
ATOM 667 C C . THR A 1 86 ? -18.019 2.647 28.528 1.00 85.06 86 THR A C 1
ATOM 669 O O . THR A 1 86 ? -18.491 2.698 29.661 1.00 85.06 86 THR A O 1
ATOM 672 N N . VAL A 1 87 ? -18.089 3.669 27.669 1.00 82.62 87 VAL A N 1
ATOM 673 C CA . VAL A 1 87 ? -18.745 4.948 27.983 1.00 82.62 87 VAL A CA 1
ATOM 674 C C . VAL A 1 87 ? -20.237 4.735 28.228 1.00 82.62 87 VAL A C 1
ATOM 676 O O . VAL A 1 87 ? -20.754 5.179 29.250 1.00 82.62 87 VAL A O 1
ATOM 679 N N . ILE A 1 88 ? -20.912 3.979 27.357 1.00 83.38 88 ILE A N 1
ATOM 680 C CA . ILE A 1 88 ? -22.335 3.651 27.534 1.00 83.38 88 ILE A CA 1
ATOM 681 C C . ILE A 1 88 ? -22.550 2.887 28.844 1.00 83.38 88 ILE A C 1
ATOM 683 O O . ILE A 1 88 ? -23.428 3.243 29.631 1.00 83.38 88 ILE A O 1
ATOM 687 N N . LEU A 1 89 ? -21.738 1.858 29.105 1.00 83.81 89 LEU A N 1
ATOM 688 C CA . LEU A 1 89 ? -21.849 1.056 30.324 1.00 83.81 89 LEU A CA 1
ATOM 689 C C . LEU A 1 89 ? -21.587 1.877 31.590 1.00 83.81 89 LEU A C 1
ATOM 691 O O . LEU A 1 89 ? -22.286 1.682 32.581 1.00 83.81 89 LEU A O 1
ATOM 695 N N . ALA A 1 90 ? -20.617 2.792 31.572 1.00 83.12 90 ALA A N 1
ATOM 696 C CA . ALA A 1 90 ? -20.327 3.670 32.701 1.00 83.12 90 ALA A CA 1
ATOM 697 C C . ALA A 1 90 ? -21.510 4.600 33.005 1.00 83.12 90 ALA A C 1
ATOM 699 O O . ALA A 1 90 ? -21.965 4.646 34.148 1.00 83.12 90 ALA A O 1
ATOM 700 N N . SER A 1 91 ? -22.075 5.251 31.984 1.00 79.50 91 SER A N 1
ATOM 701 C CA . SER A 1 91 ? -23.247 6.120 32.141 1.00 79.50 91 SER A CA 1
ATOM 702 C C . SER A 1 91 ? -24.472 5.365 32.663 1.00 79.50 91 SER A C 1
ATOM 704 O O . SER A 1 91 ? -25.192 5.861 33.526 1.00 79.50 91 SER A O 1
ATOM 706 N N . PHE A 1 92 ? -24.692 4.133 32.201 1.00 82.69 92 PHE A N 1
ATOM 707 C CA . PHE A 1 92 ? -25.757 3.278 32.729 1.00 82.69 92 PHE A CA 1
ATOM 708 C C . PHE A 1 92 ? -25.500 2.815 34.163 1.00 82.69 92 PHE A C 1
ATOM 710 O O . PHE A 1 92 ? -26.430 2.748 34.968 1.00 82.69 92 PHE A O 1
ATOM 717 N N . LYS A 1 93 ? -24.250 2.484 34.495 1.00 86.06 93 LYS A N 1
ATOM 718 C CA . LYS A 1 93 ? -23.869 2.033 35.835 1.00 86.06 93 LYS A CA 1
ATOM 719 C C . LYS A 1 93 ? -24.147 3.109 36.879 1.00 86.06 93 LYS A C 1
ATOM 721 O O . LYS A 1 93 ? -24.603 2.761 37.961 1.00 86.06 93 LYS A O 1
ATOM 726 N N . GLU A 1 94 ? -23.906 4.379 36.569 1.00 77.81 94 GLU A N 1
ATOM 727 C CA . GLU A 1 94 ? -24.205 5.487 37.485 1.00 77.81 94 GLU A CA 1
ATOM 728 C C . GLU A 1 94 ? -25.709 5.607 37.770 1.00 77.81 94 GLU A C 1
ATOM 730 O O . GLU A 1 94 ? -26.101 5.746 38.928 1.00 77.81 94 GLU A O 1
ATOM 735 N N . ILE A 1 95 ? -26.557 5.426 36.751 1.00 79.19 95 ILE A N 1
ATOM 736 C CA . ILE A 1 95 ? -28.022 5.410 36.903 1.00 79.19 95 ILE A CA 1
ATOM 737 C C . ILE A 1 95 ? -28.471 4.224 37.772 1.00 79.19 95 ILE A C 1
ATOM 739 O O . ILE A 1 95 ? -29.259 4.390 38.700 1.00 79.19 95 ILE A O 1
ATOM 743 N N . VAL A 1 96 ? -27.962 3.018 37.497 1.00 81.38 96 VAL A N 1
ATOM 744 C CA . VAL A 1 96 ? -28.338 1.799 38.239 1.00 81.38 96 VAL A CA 1
ATOM 745 C C . VAL A 1 96 ? -27.820 1.832 39.679 1.00 81.38 96 VAL A C 1
ATOM 747 O O . VAL A 1 96 ? -28.520 1.395 40.591 1.00 81.38 96 VAL A O 1
ATOM 750 N N . ALA A 1 97 ? -26.612 2.350 39.904 1.00 81.44 97 ALA A N 1
ATOM 751 C CA . ALA A 1 97 ? -26.032 2.460 41.237 1.00 81.44 97 ALA A CA 1
ATOM 752 C C . ALA A 1 97 ? -26.845 3.408 42.126 1.00 81.44 97 ALA A C 1
ATOM 754 O O . ALA A 1 97 ? -27.153 3.045 43.259 1.00 81.44 97 ALA A O 1
ATOM 755 N N . ASP A 1 98 ? -27.246 4.574 41.615 1.00 77.62 98 ASP A N 1
ATOM 756 C CA . ASP A 1 98 ? -28.092 5.496 42.379 1.00 77.62 98 ASP A CA 1
ATOM 757 C C . ASP A 1 98 ? -29.506 4.930 42.599 1.00 77.62 98 ASP A C 1
ATOM 759 O O . ASP A 1 98 ? -30.070 5.078 43.683 1.00 77.62 98 ASP A O 1
ATOM 763 N N . PHE A 1 99 ? -30.049 4.190 41.626 1.00 76.00 99 PHE A N 1
ATOM 764 C CA . PHE A 1 99 ? -31.335 3.504 41.774 1.00 76.00 99 PHE A CA 1
ATOM 765 C C . PHE A 1 99 ? -31.318 2.465 42.912 1.00 76.00 99 PHE A C 1
ATOM 767 O O . PHE A 1 99 ? -32.253 2.418 43.709 1.00 76.00 99 PHE A O 1
ATOM 774 N N . LEU A 1 100 ? -30.244 1.672 43.022 1.00 79.44 100 LEU A N 1
ATOM 775 C CA . LEU A 1 100 ? -30.088 0.633 44.050 1.00 79.44 100 LEU A CA 1
ATOM 776 C C . LEU A 1 100 ? -29.714 1.187 45.433 1.00 79.44 100 LEU A C 1
ATOM 778 O O . LEU A 1 100 ? -30.202 0.683 46.437 1.00 79.44 100 LEU A O 1
ATOM 782 N N . ILE A 1 101 ? -28.836 2.193 45.508 1.00 79.56 101 ILE A N 1
ATOM 783 C CA . ILE A 1 101 ? -28.364 2.751 46.791 1.00 79.56 101 ILE A CA 1
ATOM 784 C C . ILE A 1 101 ? -29.450 3.598 47.455 1.00 79.56 101 ILE A C 1
ATOM 786 O O . ILE A 1 101 ? -29.569 3.603 48.679 1.00 79.56 101 ILE A O 1
ATOM 790 N N . SER A 1 102 ? -30.247 4.306 46.657 1.00 75.75 102 SER A N 1
ATOM 791 C CA . SER A 1 102 ? -31.289 5.202 47.157 1.00 75.75 102 SER A CA 1
ATOM 792 C C . SER A 1 102 ? -32.651 4.510 47.357 1.00 75.75 102 SER A C 1
ATOM 794 O O . SER A 1 102 ? -33.637 5.212 47.581 1.00 75.75 102 SER A O 1
ATOM 796 N N . ASP A 1 103 ? -32.729 3.172 47.251 1.00 74.50 103 ASP A N 1
ATOM 797 C CA . ASP A 1 103 ? -33.970 2.372 47.349 1.00 74.50 103 ASP A CA 1
ATOM 798 C C . ASP A 1 103 ? -35.111 2.940 46.470 1.00 74.50 103 ASP A C 1
ATOM 800 O O . ASP A 1 103 ? -36.294 2.981 46.837 1.00 74.50 103 ASP A O 1
ATOM 804 N N . ARG A 1 104 ? -34.743 3.465 45.292 1.00 70.00 104 ARG A N 1
ATOM 805 C CA . ARG A 1 104 ? -35.693 4.107 44.380 1.00 70.00 104 ARG A CA 1
ATOM 806 C C . ARG A 1 104 ? -36.441 3.035 43.605 1.00 70.00 104 ARG A C 1
ATOM 808 O O . ARG A 1 104 ? -35.868 2.062 43.135 1.00 70.00 104 ARG A O 1
ATOM 815 N N . ASN A 1 105 ? -37.737 3.260 43.422 1.00 66.56 105 ASN A N 1
ATOM 816 C CA . ASN A 1 105 ? -38.623 2.359 42.690 1.00 66.56 105 ASN A CA 1
ATOM 817 C C . ASN A 1 105 ? -39.219 3.096 41.489 1.00 66.56 105 ASN A C 1
ATOM 819 O O . ASN A 1 105 ? -39.310 4.322 41.501 1.00 66.56 105 ASN A O 1
ATOM 823 N N . ILE A 1 106 ? -39.753 2.364 40.501 1.00 62.66 106 ILE A N 1
ATOM 824 C CA . ILE A 1 106 ? -40.483 2.961 39.357 1.00 62.66 106 ILE A CA 1
ATOM 825 C C . ILE A 1 106 ? -41.623 3.895 39.812 1.00 62.66 106 ILE A C 1
ATOM 827 O O . ILE A 1 106 ? -42.000 4.825 39.108 1.00 62.66 106 ILE A O 1
ATOM 831 N N . ILE A 1 107 ? -42.140 3.671 41.020 1.00 64.56 107 ILE A N 1
ATOM 832 C CA . ILE A 1 107 ? -43.242 4.420 41.631 1.00 64.56 107 ILE A CA 1
ATOM 833 C C . ILE A 1 107 ? -42.732 5.619 42.461 1.00 64.56 107 ILE A C 1
ATOM 835 O O . ILE A 1 107 ? -43.472 6.570 42.687 1.00 64.56 107 ILE A O 1
ATOM 839 N N . ASN A 1 108 ? -41.465 5.610 42.892 1.00 67.19 108 ASN A N 1
ATOM 840 C CA . ASN A 1 108 ? -40.847 6.678 43.680 1.00 67.19 108 ASN A CA 1
ATOM 841 C C . ASN A 1 108 ? -39.445 7.003 43.142 1.00 67.19 108 ASN A C 1
ATOM 843 O O . ASN A 1 108 ? -38.428 6.572 43.682 1.00 67.19 108 ASN A O 1
ATOM 847 N N . PHE A 1 109 ? -39.419 7.762 42.045 1.00 66.94 109 PHE A N 1
ATOM 848 C CA . PHE A 1 109 ? -38.199 8.133 41.320 1.00 66.94 109 PHE A CA 1
ATOM 849 C C . PHE A 1 109 ? -37.411 9.290 41.967 1.00 66.94 109 PHE A C 1
ATOM 851 O O . PHE A 1 109 ? -36.317 9.623 41.514 1.00 66.94 109 PHE A O 1
ATOM 858 N N . GLY A 1 110 ? -37.936 9.907 43.032 1.00 67.56 110 GLY A N 1
ATOM 859 C CA . GLY A 1 110 ? -37.309 11.052 43.704 1.00 67.56 110 GLY A CA 1
ATOM 860 C C . GLY A 1 110 ? -37.440 12.381 42.948 1.00 67.56 110 GLY A C 1
ATOM 861 O O . GLY A 1 110 ? -36.523 13.197 42.962 1.00 67.56 110 GLY A O 1
ATOM 862 N N . GLY A 1 111 ? -38.582 12.609 42.290 1.00 75.62 111 GLY A N 1
ATOM 863 C CA . GLY A 1 111 ? -38.942 13.900 41.687 1.00 75.62 111 GLY A CA 1
ATOM 864 C C . GLY A 1 111 ? -38.410 14.139 40.267 1.00 75.62 111 GLY A C 1
ATOM 865 O O . GLY A 1 111 ? -37.710 13.308 39.690 1.00 75.62 111 GLY A O 1
ATOM 866 N N . SER A 1 112 ? -38.772 15.291 39.691 1.00 75.81 112 SER A N 1
ATOM 867 C CA . SER A 1 112 ? -38.456 15.668 38.304 1.00 75.81 112 SER A CA 1
ATOM 868 C C . SER A 1 112 ? -36.957 15.835 38.039 1.00 75.81 112 SER A C 1
ATOM 870 O O . SER A 1 112 ? -36.489 15.418 36.983 1.00 75.81 112 SER A O 1
ATOM 872 N N . ASP A 1 113 ? -36.189 16.370 38.992 1.00 79.50 113 ASP A N 1
ATOM 873 C CA . ASP A 1 113 ? -34.741 16.598 38.834 1.00 79.50 113 ASP A CA 1
ATOM 874 C C . ASP A 1 113 ? -33.957 15.303 38.606 1.00 79.50 113 ASP A C 1
ATOM 876 O O . ASP A 1 113 ? -33.029 15.261 37.796 1.00 79.50 113 ASP A O 1
ATOM 880 N N . THR A 1 114 ? -34.365 14.212 39.258 1.00 76.56 114 THR A N 1
ATOM 881 C CA . THR A 1 114 ? -33.730 12.901 39.072 1.00 76.56 114 THR A CA 1
ATOM 882 C C . THR A 1 114 ? -33.970 12.368 37.656 1.00 76.56 114 THR A C 1
ATOM 884 O O . THR A 1 114 ? -33.057 11.836 37.030 1.00 76.56 114 THR A O 1
ATOM 887 N N . ILE A 1 115 ? -35.173 12.571 37.105 1.00 79.50 115 ILE A N 1
ATOM 888 C CA . ILE A 1 115 ? -35.516 12.163 35.732 1.00 79.50 115 ILE A CA 1
ATOM 889 C C . ILE A 1 115 ? -34.675 12.939 34.714 1.00 79.50 115 ILE A C 1
ATOM 891 O O . ILE A 1 115 ? -34.134 12.337 33.786 1.00 79.50 115 ILE A O 1
ATOM 895 N N . TYR A 1 116 ? -34.521 14.253 34.899 1.00 80.94 116 TYR A N 1
ATOM 896 C CA . TYR A 1 116 ? -33.658 15.066 34.038 1.00 80.94 116 TYR A CA 1
ATOM 897 C C . TYR A 1 116 ? -32.192 14.647 34.138 1.00 80.94 116 TYR A C 1
ATOM 899 O O . TYR A 1 116 ? -31.516 14.555 33.115 1.00 80.94 116 TYR A O 1
ATOM 907 N N . THR A 1 117 ? -31.720 14.326 35.342 1.00 81.56 117 THR A N 1
ATOM 908 C CA . THR A 1 117 ? -30.345 13.872 35.579 1.00 81.56 117 THR A CA 1
ATOM 909 C C . THR A 1 117 ? -30.077 12.527 34.900 1.00 81.56 117 THR A C 1
ATOM 911 O O . THR A 1 117 ? -29.126 12.408 34.131 1.00 81.56 117 THR A O 1
ATOM 914 N N . TYR A 1 118 ? -30.941 11.526 35.088 1.00 82.06 118 TYR A N 1
ATOM 915 C CA . TYR A 1 118 ? -30.784 10.219 34.437 1.00 82.06 118 TYR A CA 1
ATOM 916 C C . TYR A 1 118 ? -30.936 10.302 32.920 1.00 82.06 118 TYR A C 1
ATOM 918 O O . TYR A 1 118 ? -30.175 9.663 32.198 1.00 82.06 118 TYR A O 1
ATOM 926 N N . GLY A 1 119 ? -31.875 11.116 32.431 1.00 81.19 119 GLY A N 1
ATOM 927 C CA . GLY A 1 119 ? -32.015 11.393 31.005 1.00 81.19 119 GLY A CA 1
ATOM 928 C C . GLY A 1 119 ? -30.737 11.998 30.431 1.00 81.19 119 GLY A C 1
ATOM 929 O O . GLY A 1 119 ? -30.222 11.502 29.432 1.00 81.19 119 GLY A O 1
ATOM 930 N N . PHE A 1 120 ? -30.178 13.013 31.094 1.00 83.94 120 PHE A N 1
ATOM 931 C CA . PHE A 1 120 ? -28.915 13.627 30.693 1.00 83.94 120 PHE A CA 1
ATOM 932 C C . PHE A 1 120 ? -27.769 12.610 30.653 1.00 83.94 120 PHE A C 1
ATOM 934 O O . PHE A 1 120 ? -27.106 12.500 29.628 1.00 83.94 120 PHE A O 1
ATOM 941 N N . LEU A 1 121 ? -27.571 11.818 31.711 1.00 80.81 121 LEU A N 1
ATOM 942 C CA . LEU A 1 121 ? -26.530 10.783 31.768 1.00 80.81 121 LEU A CA 1
ATOM 943 C C . LEU A 1 121 ? -26.692 9.715 30.682 1.00 80.81 121 LEU A C 1
ATOM 945 O O . LEU A 1 121 ? -25.719 9.330 30.035 1.00 80.81 121 LEU A O 1
ATOM 949 N N . PHE A 1 122 ? -27.921 9.269 30.441 1.00 82.06 122 PHE A N 1
ATOM 950 C CA . PHE A 1 122 ? -28.233 8.289 29.408 1.00 82.06 122 PHE A CA 1
ATOM 951 C C . PHE A 1 122 ? -27.948 8.829 28.000 1.00 82.06 122 PHE A C 1
ATOM 953 O O . PHE A 1 122 ? -27.250 8.181 27.216 1.00 82.06 122 PHE A O 1
ATOM 960 N N . PHE A 1 123 ? -28.430 10.034 27.680 1.00 84.50 123 PHE A N 1
ATOM 961 C CA . PHE A 1 123 ? -28.173 10.667 26.385 1.00 84.50 123 PHE A CA 1
ATOM 962 C C . PHE A 1 123 ? -26.713 11.086 26.215 1.00 84.50 123 PHE A C 1
ATOM 964 O O . PHE A 1 123 ? -26.216 11.066 25.094 1.00 84.50 123 PHE A O 1
ATOM 971 N N . TYR A 1 124 ? -26.005 11.404 27.298 1.00 81.94 124 TYR A N 1
ATOM 972 C CA . TYR A 1 124 ? -24.567 11.648 27.276 1.00 81.94 124 TYR A CA 1
ATOM 973 C C . TYR A 1 124 ? -23.801 10.369 26.911 1.00 81.94 124 TYR A C 1
ATOM 975 O O . TYR A 1 124 ? -23.022 10.365 25.958 1.00 81.94 124 TYR A O 1
ATOM 983 N N . GLY A 1 125 ? -24.084 9.256 27.593 1.00 79.00 125 GLY A N 1
ATOM 984 C CA . GLY A 1 125 ? -23.471 7.961 27.290 1.00 79.00 125 GLY A CA 1
ATOM 985 C C . GLY A 1 125 ? -23.745 7.502 25.858 1.00 79.00 125 GLY A C 1
ATOM 986 O O . GLY A 1 125 ? -22.829 7.071 25.157 1.00 79.00 125 GLY A O 1
ATOM 987 N N . LEU A 1 126 ? -24.984 7.660 25.385 1.00 82.19 126 LEU A N 1
ATOM 988 C CA . LEU A 1 126 ? -25.341 7.368 23.996 1.00 82.19 126 LEU A CA 1
ATOM 989 C C . LEU A 1 126 ? -24.688 8.334 23.004 1.00 82.19 126 LEU A C 1
ATOM 991 O O . LEU A 1 126 ? -24.142 7.885 22.006 1.00 82.19 126 LEU A O 1
ATOM 995 N N . GLY A 1 127 ? -24.702 9.640 23.257 1.00 80.75 127 GLY A N 1
ATOM 996 C CA . GLY A 1 127 ? -24.160 10.637 22.333 1.00 80.75 127 GLY A CA 1
ATOM 997 C C . GLY A 1 127 ? -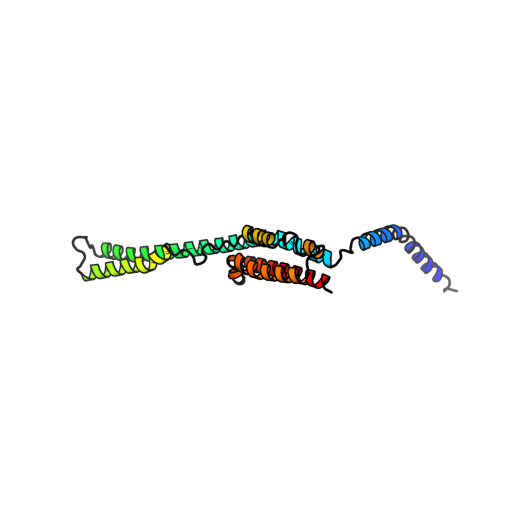22.664 10.452 22.076 1.00 80.75 127 GLY A C 1
ATOM 998 O O . GLY A 1 127 ? -22.223 10.524 20.931 1.00 80.75 127 GLY A O 1
ATOM 999 N N . PHE A 1 128 ? -21.894 10.146 23.122 1.00 78.19 128 PHE A N 1
ATOM 1000 C CA . PHE A 1 128 ? -20.445 9.957 23.017 1.00 78.19 128 PHE A CA 1
ATOM 1001 C C . PHE A 1 128 ? -20.034 8.510 22.690 1.00 78.19 128 PHE A C 1
ATOM 1003 O O . PHE A 1 128 ? -19.032 8.293 22.005 1.00 78.19 128 PHE A O 1
ATOM 1010 N N . GLY A 1 129 ? -20.800 7.509 23.133 1.00 74.12 129 GLY A N 1
ATOM 1011 C CA . GLY A 1 129 ? -20.482 6.098 22.898 1.00 74.12 129 GLY A CA 1
ATOM 1012 C C . GLY A 1 129 ? -21.053 5.512 21.604 1.00 74.12 129 GLY A C 1
ATOM 1013 O O . GLY A 1 129 ? -20.467 4.602 21.026 1.00 74.12 129 GLY A O 1
ATOM 1014 N N . PHE A 1 130 ? -22.178 6.024 21.098 1.00 77.25 130 PHE A N 1
ATOM 1015 C CA . PHE A 1 130 ? -22.820 5.461 19.904 1.00 77.25 130 PHE A CA 1
ATOM 1016 C C . PHE A 1 130 ? -22.050 5.794 18.623 1.00 77.25 130 PHE A C 1
ATOM 1018 O O . PHE A 1 130 ? -21.862 4.925 17.772 1.00 77.25 130 PHE A O 1
ATOM 1025 N N . GLY A 1 131 ? -21.537 7.024 18.513 1.00 72.94 131 GLY A N 1
ATOM 1026 C CA . GLY A 1 131 ? -20.703 7.431 17.381 1.00 72.94 131 GLY A CA 1
ATOM 1027 C C . GLY A 1 131 ? -19.426 6.597 17.259 1.00 72.94 131 GLY A C 1
ATOM 1028 O O . GLY A 1 131 ? -18.992 6.303 16.151 1.00 72.94 131 GLY A O 1
ATOM 1029 N N . SER A 1 132 ? -18.868 6.139 18.382 1.00 69.81 132 SER A N 1
ATOM 1030 C CA . SER A 1 132 ? -17.653 5.318 18.396 1.00 69.81 132 SER A CA 1
ATOM 1031 C C . SER A 1 132 ? -17.881 3.837 18.080 1.00 69.81 132 SER A C 1
ATOM 1033 O O . SER A 1 132 ? -16.961 3.152 17.640 1.00 69.81 132 SER A O 1
ATOM 1035 N N . ILE A 1 133 ? -19.112 3.342 18.225 1.00 70.31 133 ILE A N 1
ATOM 1036 C CA . ILE A 1 133 ? -19.493 1.976 17.830 1.00 70.31 133 ILE A CA 1
ATOM 1037 C C . ILE A 1 133 ? -19.748 1.879 16.318 1.00 70.31 133 ILE A C 1
ATOM 1039 O O . ILE A 1 133 ? -19.433 0.857 15.705 1.00 70.31 133 ILE A O 1
ATOM 1043 N N . TRP A 1 134 ? -20.312 2.940 15.731 1.00 66.69 134 TRP A N 1
ATOM 1044 C CA . TRP A 1 134 ? -20.752 2.983 14.331 1.00 66.69 134 TRP A CA 1
ATOM 1045 C C . TRP A 1 134 ? -19.804 3.712 13.379 1.00 66.69 134 TRP A C 1
ATOM 1047 O O . TRP A 1 134 ? -20.036 3.689 12.171 1.00 66.69 134 TRP A O 1
ATOM 1057 N N . ALA A 1 135 ? -18.745 4.345 13.882 1.00 64.12 135 ALA A N 1
ATOM 1058 C CA . ALA A 1 135 ? -17.703 4.882 13.021 1.00 64.12 135 ALA A CA 1
ATOM 1059 C C . ALA A 1 135 ? -17.048 3.738 12.232 1.00 64.12 135 ALA A C 1
ATOM 1061 O O . ALA A 1 135 ? -16.484 2.803 12.805 1.00 64.12 135 ALA A O 1
ATOM 1062 N N . VAL A 1 136 ? -17.139 3.827 10.908 1.00 57.16 136 VAL A N 1
ATOM 1063 C CA . VAL A 1 136 ? -16.265 3.093 9.994 1.00 57.16 136 VAL A CA 1
ATOM 1064 C C . VAL A 1 136 ? -14.887 3.738 10.137 1.00 57.16 136 VAL A C 1
ATOM 1066 O O . VAL A 1 136 ? -14.806 4.970 10.154 1.00 57.16 136 VAL A O 1
ATOM 1069 N N . GLY A 1 137 ? -13.832 2.945 10.337 1.00 57.00 137 GLY A N 1
ATOM 1070 C CA . GLY A 1 137 ? -12.486 3.476 10.523 1.00 57.00 137 GLY A CA 1
ATOM 1071 C C . GLY A 1 137 ? -12.062 4.405 9.376 1.00 57.00 137 GLY A C 1
ATOM 1072 O O . GLY A 1 137 ? -12.640 4.368 8.287 1.00 57.00 137 GLY A O 1
ATOM 1073 N N . PRO A 1 138 ? -11.051 5.261 9.599 1.00 54.28 138 PRO A N 1
ATOM 1074 C CA . PRO A 1 138 ? -10.676 6.330 8.668 1.00 54.28 138 PRO A CA 1
ATOM 1075 C C . PRO A 1 138 ? -10.180 5.857 7.287 1.00 54.28 138 PRO A C 1
ATOM 1077 O O . PRO A 1 138 ? -9.994 6.684 6.398 1.00 54.28 138 PRO A O 1
ATOM 1080 N N . TYR A 1 139 ? -10.006 4.552 7.069 1.00 54.22 139 TYR A N 1
ATOM 1081 C CA . TYR A 1 139 ? -9.452 3.983 5.843 1.00 54.22 139 TYR A CA 1
ATOM 1082 C C . TYR A 1 139 ? -10.490 3.122 5.118 1.00 54.22 139 TYR A C 1
ATOM 1084 O O . TYR A 1 139 ? -10.445 1.897 5.130 1.00 54.22 139 TYR A O 1
ATOM 1092 N N . SER A 1 140 ? -11.459 3.785 4.488 1.00 46.75 140 SER A N 1
ATOM 1093 C CA . SER A 1 140 ? -12.445 3.115 3.633 1.00 46.75 140 SER A CA 1
ATOM 1094 C C . SER A 1 140 ? -11.852 2.716 2.269 1.00 46.75 140 SER A C 1
ATOM 1096 O O . SER A 1 140 ? -11.371 3.562 1.518 1.00 46.75 140 SER A O 1
ATOM 1098 N N . ASP A 1 141 ? -11.878 1.411 1.982 1.00 52.25 141 ASP A N 1
ATOM 1099 C CA . ASP A 1 141 ? -12.166 0.739 0.700 1.00 52.25 141 ASP A CA 1
ATOM 1100 C C . ASP A 1 141 ? -11.495 1.189 -0.616 1.00 52.25 141 ASP A C 1
ATOM 1102 O O . ASP A 1 141 ? -11.963 0.813 -1.694 1.00 52.25 141 ASP A O 1
ATOM 1106 N N . LEU A 1 142 ? -10.385 1.931 -0.610 1.00 54.94 142 LEU A N 1
ATOM 1107 C CA . LEU A 1 142 ? -9.635 2.132 -1.856 1.00 54.94 142 LEU A CA 1
ATOM 1108 C C . LEU A 1 142 ? -8.919 0.825 -2.266 1.00 54.94 142 LEU A C 1
ATOM 1110 O O . LEU A 1 142 ? -8.123 0.289 -1.488 1.00 54.94 142 LEU A O 1
ATOM 1114 N N . PRO A 1 143 ? -9.158 0.291 -3.483 1.00 62.28 143 PRO A N 1
ATOM 1115 C CA . PRO A 1 143 ? -8.481 -0.904 -3.976 1.00 62.28 143 PRO A CA 1
ATOM 1116 C C . PRO A 1 143 ? -7.003 -0.589 -4.248 1.00 62.28 143 PRO A C 1
ATOM 1118 O O . PRO A 1 143 ? -6.620 -0.056 -5.282 1.00 62.28 143 PRO A O 1
ATOM 1121 N N . CYS A 1 144 ? -6.179 -0.876 -3.250 1.00 76.19 144 CYS A N 1
ATOM 1122 C CA . CYS A 1 144 ? -4.729 -0.665 -3.232 1.00 76.19 144 CYS A CA 1
ATOM 1123 C C . CYS A 1 144 ? -3.929 -1.978 -3.149 1.00 76.19 144 CYS A C 1
ATOM 1125 O O . CYS A 1 144 ? -3.053 -2.162 -2.302 1.00 76.19 144 CYS A O 1
ATOM 1127 N N . GLY A 1 145 ? -4.347 -2.974 -3.923 1.00 82.38 145 GLY A N 1
ATOM 1128 C CA . GLY A 1 145 ? -3.907 -4.352 -3.779 1.00 82.38 145 GLY A CA 1
ATOM 1129 C C . GLY A 1 145 ? -2.799 -4.746 -4.739 1.00 82.38 145 GLY A C 1
ATOM 1130 O O . GLY A 1 145 ? -2.511 -4.047 -5.711 1.00 82.38 145 GLY A O 1
ATOM 1131 N N . PRO A 1 146 ? -2.215 -5.937 -4.533 1.00 87.62 146 PRO A N 1
ATOM 1132 C CA . PRO A 1 146 ? -1.269 -6.504 -5.487 1.00 87.62 146 PRO A CA 1
ATOM 1133 C C . PRO A 1 146 ? -1.891 -6.717 -6.875 1.00 87.62 146 PRO A C 1
ATOM 1135 O O . PRO A 1 146 ? -1.185 -6.657 -7.880 1.00 87.62 146 PRO A O 1
ATOM 1138 N N . SER A 1 147 ? -3.204 -6.959 -6.946 1.00 88.44 147 SER A N 1
ATOM 1139 C CA . SER A 1 147 ? -3.963 -7.035 -8.198 1.00 88.44 147 SER A CA 1
ATOM 1140 C C . SER A 1 147 ? -3.994 -5.702 -8.935 1.00 88.44 147 SER A C 1
ATOM 1142 O O . SER A 1 147 ? -3.806 -5.691 -10.145 1.00 88.44 147 SER A O 1
ATOM 1144 N N . ASP A 1 148 ? -4.171 -4.595 -8.215 1.00 89.50 148 ASP A N 1
ATOM 1145 C CA . ASP A 1 148 ? -4.304 -3.261 -8.802 1.00 89.50 148 ASP A CA 1
ATOM 1146 C C . ASP A 1 148 ? -2.981 -2.797 -9.413 1.00 89.50 148 ASP A C 1
ATOM 1148 O O . ASP A 1 148 ? -2.965 -2.266 -10.523 1.00 89.50 148 ASP A O 1
ATOM 1152 N N . PHE A 1 149 ? -1.862 -3.091 -8.742 1.00 91.62 149 PHE A N 1
ATOM 1153 C CA . PHE A 1 149 ? -0.527 -2.865 -9.297 1.00 91.62 149 PHE A CA 1
ATOM 1154 C C . PHE A 1 149 ? -0.263 -3.733 -10.535 1.00 91.62 149 PHE A C 1
ATOM 1156 O O . PHE A 1 149 ? 0.190 -3.226 -11.558 1.00 91.62 149 PHE A O 1
ATOM 1163 N N . LYS A 1 150 ? -0.580 -5.035 -10.481 1.00 92.19 150 LYS A N 1
ATOM 1164 C CA . LYS A 1 150 ? -0.420 -5.940 -11.636 1.00 92.19 150 LYS A CA 1
ATOM 1165 C C . LYS A 1 150 ? -1.307 -5.548 -12.815 1.00 92.19 150 LYS A C 1
ATOM 1167 O O . LYS A 1 150 ? -0.905 -5.704 -13.964 1.00 92.19 150 LYS A O 1
ATOM 1172 N N . GLN A 1 151 ? -2.512 -5.067 -12.546 1.00 91.94 151 GLN A N 1
ATOM 1173 C CA . GLN A 1 151 ? -3.396 -4.569 -13.585 1.00 91.94 151 GLN A CA 1
ATOM 1174 C C . GLN A 1 151 ? -2.814 -3.298 -14.202 1.00 91.94 151 GLN A C 1
ATOM 1176 O O . GLN A 1 151 ? -2.680 -3.241 -15.419 1.00 91.94 151 GLN A O 1
ATOM 1181 N N . LEU A 1 152 ? -2.388 -2.337 -13.378 1.00 91.94 152 LEU A N 1
ATOM 1182 C CA . LEU A 1 152 ? -1.796 -1.087 -13.849 1.00 91.94 152 LEU A CA 1
ATOM 1183 C C . LEU A 1 152 ? -0.537 -1.335 -14.691 1.00 91.94 152 LEU A C 1
ATOM 1185 O O . LEU A 1 152 ? -0.387 -0.763 -15.766 1.00 91.94 152 LEU A O 1
ATOM 1189 N N . ILE A 1 153 ? 0.351 -2.230 -14.249 1.00 92.12 153 ILE A N 1
ATOM 1190 C CA . ILE A 1 153 ? 1.571 -2.518 -15.008 1.00 92.12 153 ILE A CA 1
ATOM 1191 C C . ILE A 1 153 ? 1.264 -3.173 -16.361 1.00 92.12 153 ILE A C 1
ATOM 1193 O O . ILE A 1 153 ? 1.958 -2.909 -17.337 1.00 92.12 153 ILE A O 1
ATOM 1197 N N . ASN A 1 154 ? 0.209 -3.988 -16.437 1.00 91.31 154 ASN A N 1
ATOM 1198 C CA . ASN A 1 154 ? -0.236 -4.619 -17.676 1.00 91.31 154 ASN A CA 1
ATOM 1199 C C . ASN A 1 154 ? -0.977 -3.633 -18.599 1.00 91.31 154 ASN A C 1
ATOM 1201 O O . ASN A 1 154 ? -0.790 -3.678 -19.809 1.00 91.31 154 ASN A O 1
ATOM 1205 N N . GLU A 1 155 ? -1.769 -2.708 -18.045 1.00 91.44 155 GLU A N 1
ATOM 1206 C CA . GLU A 1 155 ? -2.445 -1.631 -18.792 1.00 91.44 155 GLU A CA 1
ATOM 1207 C C . GLU A 1 155 ? -1.437 -0.735 -19.523 1.00 91.44 155 GLU A C 1
ATOM 1209 O O . GLU A 1 155 ? -1.641 -0.380 -20.682 1.00 91.44 155 GLU A O 1
ATOM 1214 N N . TYR A 1 156 ? -0.311 -0.441 -18.874 1.00 89.94 156 TYR A N 1
ATOM 1215 C CA . TYR A 1 156 ? 0.805 0.297 -19.468 1.00 89.94 156 TYR A CA 1
ATOM 1216 C C . TYR A 1 156 ? 1.770 -0.608 -20.257 1.00 89.94 156 TYR A C 1
ATOM 1218 O O . TYR A 1 156 ? 2.736 -0.135 -20.858 1.00 89.94 156 TYR A O 1
ATOM 1226 N N . GLY A 1 157 ? 1.514 -1.917 -20.279 1.00 87.88 157 GLY A N 1
ATOM 1227 C CA . GLY A 1 157 ? 2.312 -2.906 -20.989 1.00 87.88 157 GLY A CA 1
ATOM 1228 C C . GLY A 1 157 ? 3.754 -3.037 -20.474 1.00 87.88 157 GLY A C 1
ATOM 1229 O O . GLY A 1 157 ? 4.629 -3.463 -21.225 1.00 87.88 157 GLY A O 1
ATOM 1230 N N . LEU A 1 158 ? 4.014 -2.649 -19.224 1.00 89.88 158 LEU A N 1
ATOM 1231 C CA . LEU A 1 158 ? 5.327 -2.612 -18.572 1.00 89.88 158 LEU A CA 1
ATOM 1232 C C . LEU A 1 158 ? 5.649 -3.904 -17.799 1.00 89.88 158 LEU A C 1
ATOM 1234 O O . LEU A 1 158 ? 6.602 -3.934 -17.025 1.00 89.88 158 LEU A O 1
ATOM 1238 N N . GLN A 1 159 ? 4.890 -4.989 -17.987 1.00 89.38 159 GLN A N 1
ATOM 1239 C CA . GLN A 1 159 ? 5.076 -6.264 -17.272 1.00 89.38 159 GLN A CA 1
ATOM 1240 C C . GLN A 1 159 ? 6.468 -6.887 -17.453 1.00 89.38 159 GLN A C 1
ATOM 1242 O O . GLN A 1 159 ? 6.939 -7.607 -16.577 1.00 89.38 159 GLN A O 1
ATOM 1247 N N . ASN A 1 160 ? 7.125 -6.591 -18.576 1.00 86.06 160 ASN A N 1
ATOM 1248 C CA . ASN A 1 160 ? 8.484 -7.033 -18.892 1.00 86.06 160 ASN A CA 1
ATOM 1249 C C . ASN A 1 160 ? 9.477 -5.854 -18.855 1.00 86.06 160 ASN A C 1
ATOM 1251 O O . ASN A 1 160 ? 10.510 -5.881 -19.523 1.00 86.06 160 ASN A O 1
ATOM 1255 N N . GLY A 1 161 ? 9.136 -4.785 -18.128 1.00 87.06 161 GLY A N 1
ATOM 1256 C CA . GLY A 1 161 ? 9.883 -3.535 -18.118 1.00 87.06 161 GLY A CA 1
ATOM 1257 C C . GLY A 1 161 ? 9.752 -2.745 -19.421 1.00 87.06 161 GLY A C 1
ATOM 1258 O O . GLY A 1 161 ? 8.776 -2.866 -20.160 1.00 87.06 161 GLY A O 1
ATOM 1259 N N . VAL A 1 162 ? 10.764 -1.922 -19.693 1.00 87.69 162 VAL A N 1
ATOM 1260 C CA . VAL A 1 162 ? 10.830 -1.042 -20.873 1.00 87.69 162 VAL A CA 1
ATOM 1261 C C . VAL A 1 162 ? 11.480 -1.708 -22.093 1.00 87.69 162 VAL A C 1
ATOM 1263 O O . VAL A 1 162 ? 11.316 -1.233 -23.214 1.00 87.69 162 VAL A O 1
ATOM 1266 N N . VAL A 1 163 ? 12.167 -2.841 -21.899 1.00 85.38 163 VAL A N 1
ATOM 1267 C CA . VAL A 1 163 ? 12.950 -3.556 -22.929 1.00 85.38 163 VAL A CA 1
ATOM 1268 C C . VAL A 1 163 ? 12.168 -3.866 -24.209 1.00 85.38 163 VAL A C 1
ATOM 1270 O O . VAL A 1 163 ? 12.703 -3.613 -25.290 1.00 85.38 163 VAL A O 1
ATOM 1273 N N . PRO A 1 164 ? 10.920 -4.378 -24.153 1.00 82.69 164 PRO A N 1
ATOM 1274 C CA . PRO A 1 164 ? 10.185 -4.715 -25.372 1.00 82.69 164 PRO A CA 1
ATOM 1275 C C . PRO A 1 164 ? 9.924 -3.505 -26.275 1.00 82.69 164 PRO A C 1
ATOM 1277 O O . PRO A 1 164 ? 9.826 -3.664 -27.488 1.00 82.69 164 PRO A O 1
ATOM 1280 N N . TYR A 1 165 ? 9.833 -2.308 -25.691 1.00 82.88 165 TYR A N 1
ATOM 1281 C CA . TYR A 1 165 ? 9.590 -1.063 -26.417 1.00 82.88 165 TYR A CA 1
ATOM 1282 C C . TYR A 1 165 ? 10.877 -0.459 -26.969 1.00 82.88 165 TYR A C 1
ATOM 1284 O O . TYR A 1 165 ? 10.865 0.084 -28.067 1.00 82.88 165 TYR A O 1
ATOM 1292 N N . LEU A 1 166 ? 11.990 -0.613 -26.246 1.00 79.44 166 LEU A N 1
ATOM 1293 C CA . LEU A 1 166 ? 13.310 -0.160 -26.693 1.00 79.44 166 LEU A CA 1
ATOM 1294 C C . LEU A 1 166 ? 13.825 -0.960 -27.897 1.00 79.44 166 LEU A C 1
ATOM 1296 O O . LEU A 1 166 ? 14.462 -0.400 -28.780 1.00 79.44 166 LEU A O 1
ATOM 1300 N N . ASN A 1 167 ? 13.503 -2.254 -27.965 1.00 72.75 167 ASN A N 1
ATOM 1301 C CA . ASN A 1 167 ? 13.839 -3.107 -29.111 1.00 72.75 167 ASN A CA 1
ATOM 1302 C C . ASN A 1 167 ? 12.828 -2.994 -30.273 1.00 72.75 167 ASN A C 1
ATOM 1304 O O . ASN A 1 167 ? 13.001 -3.646 -31.305 1.00 72.75 167 ASN A O 1
ATOM 1308 N N . GLY A 1 168 ? 11.743 -2.237 -30.086 1.00 68.31 168 GLY A N 1
ATOM 1309 C CA . GLY A 1 168 ? 10.680 -2.034 -31.068 1.00 68.31 168 GLY A CA 1
ATOM 1310 C C . GLY A 1 168 ? 10.860 -0.763 -31.904 1.00 68.31 168 GLY A C 1
ATOM 1311 O O . GLY A 1 168 ? 11.885 -0.095 -31.855 1.00 68.31 168 GLY A O 1
ATOM 1312 N N . TYR A 1 169 ? 9.825 -0.409 -32.673 1.00 60.09 169 TYR A N 1
ATOM 1313 C CA . TYR A 1 169 ? 9.754 0.846 -33.443 1.00 60.09 169 TYR A CA 1
ATOM 1314 C C . TYR A 1 169 ? 9.207 2.032 -32.626 1.00 60.09 169 TYR A C 1
ATOM 1316 O O . TYR A 1 169 ? 8.874 3.072 -33.199 1.00 60.09 169 TYR A O 1
ATOM 1324 N N . ASP A 1 170 ? 9.061 1.883 -31.309 1.00 68.12 170 ASP A N 1
ATOM 1325 C CA . ASP A 1 170 ? 8.450 2.915 -30.477 1.00 68.12 170 ASP A CA 1
ATOM 1326 C C . ASP A 1 170 ? 9.421 4.069 -30.212 1.00 68.12 170 ASP A C 1
ATOM 1328 O O . ASP A 1 170 ? 10.603 3.887 -29.924 1.00 68.12 170 ASP A O 1
ATOM 1332 N N . ASN A 1 171 ? 8.902 5.296 -30.296 1.00 73.69 171 ASN A N 1
ATOM 1333 C CA . ASN A 1 171 ? 9.700 6.487 -30.036 1.00 73.69 171 ASN A CA 1
ATOM 1334 C C . ASN A 1 171 ? 10.055 6.567 -28.540 1.00 73.69 171 ASN A C 1
ATOM 1336 O O . ASN A 1 171 ? 9.140 6.527 -27.706 1.00 73.69 171 ASN A O 1
ATOM 1340 N N . PRO A 1 172 ? 11.326 6.813 -28.171 1.00 71.56 172 PRO A N 1
ATOM 1341 C CA . PRO A 1 172 ? 11.753 6.879 -26.770 1.00 71.56 172 PRO A CA 1
ATOM 1342 C C . PRO A 1 172 ? 11.020 7.974 -25.979 1.00 71.56 172 PRO A C 1
ATOM 1344 O O . PRO A 1 172 ? 10.730 7.805 -24.796 1.00 71.56 172 PRO A O 1
ATOM 1347 N N . LEU A 1 173 ? 10.621 9.062 -26.650 1.00 73.06 173 LEU A N 1
ATOM 1348 C CA . LEU A 1 173 ? 9.813 10.129 -26.058 1.00 73.06 173 LEU A CA 1
ATOM 1349 C C . LEU A 1 173 ? 8.435 9.624 -25.590 1.00 73.06 173 LEU A C 1
ATOM 1351 O O . LEU A 1 173 ? 8.003 9.949 -24.489 1.00 73.06 173 LEU A O 1
ATOM 1355 N N . SER A 1 174 ? 7.767 8.786 -26.392 1.00 82.56 174 SER A N 1
ATOM 1356 C CA . SER A 1 174 ? 6.467 8.208 -26.020 1.00 82.56 174 SER A CA 1
ATOM 1357 C C . SER A 1 174 ? 6.575 7.210 -24.867 1.00 82.56 174 SER A C 1
ATOM 1359 O O . SER A 1 174 ? 5.669 7.122 -24.038 1.00 82.56 174 SER A O 1
ATOM 1361 N N . LEU A 1 175 ? 7.704 6.504 -24.774 1.00 85.88 175 LEU A N 1
ATOM 1362 C CA . LEU A 1 175 ? 7.979 5.565 -23.694 1.00 85.88 175 LEU A CA 1
ATOM 1363 C C . LEU A 1 175 ? 8.249 6.291 -22.369 1.00 85.88 175 LEU A C 1
ATOM 1365 O O . LEU A 1 175 ? 7.721 5.888 -21.336 1.00 85.88 175 LEU A O 1
ATOM 1369 N N . SER A 1 176 ? 8.995 7.399 -22.404 1.00 86.88 176 SER A N 1
ATOM 1370 C CA . SER A 1 176 ? 9.224 8.257 -21.233 1.00 86.88 176 SER A CA 1
ATOM 1371 C C . SER A 1 176 ? 7.914 8.839 -20.683 1.00 86.88 176 SER A C 1
ATOM 1373 O O . SER A 1 176 ? 7.642 8.726 -19.485 1.00 86.88 176 SER A O 1
ATOM 1375 N N . THR A 1 177 ? 7.040 9.365 -21.552 1.00 88.62 177 THR A N 1
ATOM 1376 C CA . THR A 1 177 ? 5.700 9.832 -21.148 1.00 88.62 177 THR A CA 1
ATOM 1377 C C . THR A 1 177 ? 4.879 8.711 -20.516 1.00 88.62 177 THR A C 1
ATOM 1379 O O . THR A 1 177 ? 4.277 8.912 -19.465 1.00 88.62 177 THR A O 1
ATOM 1382 N N . ARG A 1 178 ? 4.914 7.508 -21.099 1.00 89.69 178 ARG A N 1
ATOM 1383 C CA . ARG A 1 178 ? 4.203 6.340 -20.571 1.00 89.69 178 ARG A CA 1
ATOM 1384 C C . ARG A 1 178 ? 4.671 5.950 -19.163 1.00 89.69 178 ARG A C 1
ATOM 1386 O O . ARG A 1 178 ? 3.837 5.647 -18.315 1.00 89.69 178 ARG A O 1
ATOM 1393 N N . VAL A 1 179 ? 5.980 5.969 -18.900 1.00 92.06 179 VAL A N 1
ATOM 1394 C CA . VAL A 1 179 ? 6.537 5.687 -17.562 1.00 92.06 179 VAL A CA 1
ATOM 1395 C C . VAL A 1 179 ? 6.146 6.774 -16.553 1.00 92.06 179 VAL A C 1
ATOM 1397 O O . VAL A 1 179 ? 5.818 6.449 -15.415 1.00 92.06 179 VAL A O 1
ATOM 1400 N N . CYS A 1 180 ? 6.116 8.044 -16.966 1.00 91.62 180 CYS A N 1
ATOM 1401 C CA . CYS A 1 180 ? 5.681 9.162 -16.121 1.00 91.62 180 CYS A CA 1
ATOM 1402 C C . CYS A 1 180 ? 4.189 9.066 -15.741 1.00 91.62 180 CYS A C 1
ATOM 1404 O O . CYS A 1 180 ? 3.811 9.259 -14.587 1.00 91.62 180 CYS A O 1
ATOM 1406 N N . GLU A 1 181 ? 3.324 8.707 -16.690 1.00 90.19 181 GLU A N 1
ATOM 1407 C CA . GLU A 1 181 ? 1.903 8.471 -16.405 1.00 90.19 181 GLU A CA 1
ATOM 1408 C C . GLU A 1 181 ? 1.694 7.267 -15.479 1.00 90.19 181 GLU A C 1
ATOM 1410 O O . GLU A 1 181 ? 0.900 7.338 -14.536 1.00 90.19 181 GLU A O 1
ATOM 1415 N N . PHE A 1 182 ? 2.435 6.180 -15.719 1.00 93.44 182 PHE A N 1
ATOM 1416 C CA . PHE A 1 182 ? 2.432 5.011 -14.844 1.00 93.44 182 PHE A CA 1
ATOM 1417 C C . PHE A 1 182 ? 2.826 5.382 -13.412 1.00 93.44 182 PHE A C 1
ATOM 1419 O O . PHE A 1 182 ? 2.146 4.964 -12.480 1.00 93.44 182 PHE A O 1
ATOM 1426 N N . GLU A 1 183 ? 3.881 6.181 -13.235 1.00 93.62 183 GLU A N 1
ATOM 1427 C CA . GLU A 1 183 ? 4.330 6.682 -11.934 1.00 93.62 183 GLU A CA 1
ATOM 1428 C C . GLU A 1 183 ? 3.180 7.365 -11.182 1.00 93.62 183 GLU A C 1
ATOM 1430 O O . GLU A 1 183 ? 2.809 6.917 -10.096 1.00 93.62 183 GLU A O 1
ATOM 1435 N N . ILE A 1 184 ? 2.540 8.371 -11.784 1.00 90.75 184 ILE A N 1
ATOM 1436 C CA . ILE A 1 184 ? 1.444 9.121 -11.147 1.00 90.75 184 ILE A CA 1
ATOM 1437 C C . ILE A 1 184 ? 0.303 8.185 -10.722 1.00 90.75 184 ILE A C 1
ATOM 1439 O O . ILE A 1 184 ? -0.194 8.267 -9.594 1.00 90.75 184 ILE A O 1
ATOM 1443 N N . LEU A 1 185 ? -0.112 7.273 -11.603 1.00 91.12 185 LEU A N 1
ATOM 1444 C CA . LEU A 1 185 ? -1.201 6.345 -11.302 1.00 91.12 185 LEU A CA 1
ATOM 1445 C C . LEU A 1 185 ? -0.810 5.270 -10.286 1.00 91.12 185 LEU A C 1
ATOM 1447 O O . LEU A 1 185 ? -1.664 4.845 -9.507 1.00 91.12 185 LEU A O 1
ATOM 1451 N N . ALA A 1 186 ? 0.452 4.840 -10.260 1.00 91.31 186 ALA A N 1
ATOM 1452 C CA . ALA A 1 186 ? 0.947 3.878 -9.284 1.00 91.31 186 ALA A CA 1
ATOM 1453 C C . ALA A 1 186 ? 0.910 4.480 -7.877 1.00 91.31 186 ALA A C 1
ATOM 1455 O O . ALA A 1 186 ? 0.377 3.845 -6.966 1.00 91.31 186 ALA A O 1
ATOM 1456 N N . TYR A 1 187 ? 1.366 5.727 -7.720 1.00 90.75 187 TYR A N 1
ATOM 1457 C CA . TYR A 1 187 ? 1.247 6.473 -6.465 1.00 90.75 187 TYR A CA 1
ATOM 1458 C C . TYR A 1 187 ? -0.212 6.635 -6.033 1.00 90.75 187 TYR A C 1
ATOM 1460 O O . TYR A 1 187 ? -0.555 6.371 -4.882 1.00 90.75 187 TYR A O 1
ATOM 1468 N N . MET A 1 188 ? -1.099 6.999 -6.963 1.00 87.25 188 MET A N 1
ATOM 1469 C CA . MET A 1 188 ? -2.518 7.186 -6.663 1.00 87.25 188 MET A CA 1
ATOM 1470 C C . MET A 1 188 ? -3.204 5.882 -6.228 1.00 87.25 188 MET A C 1
ATOM 1472 O O . MET A 1 188 ? -3.914 5.864 -5.222 1.00 87.25 188 MET A O 1
ATOM 1476 N N . LYS A 1 189 ? -2.988 4.778 -6.957 1.00 88.00 189 LYS A N 1
ATOM 1477 C CA . LYS A 1 189 ? -3.606 3.477 -6.647 1.00 88.00 189 LYS A CA 1
ATOM 1478 C C . LYS A 1 189 ? -3.036 2.842 -5.382 1.00 88.00 189 LYS A C 1
ATOM 1480 O O . LYS A 1 189 ? -3.765 2.169 -4.658 1.00 88.00 189 LYS A O 1
ATOM 1485 N N . LEU A 1 190 ? -1.755 3.057 -5.090 1.00 89.25 190 LEU A N 1
ATOM 1486 C CA . LEU A 1 190 ? -1.100 2.505 -3.903 1.00 89.25 190 LEU A CA 1
ATOM 1487 C C . LEU A 1 190 ? -1.152 3.438 -2.690 1.00 89.25 190 LEU A C 1
ATOM 1489 O O . LEU A 1 190 ? -0.620 3.082 -1.640 1.00 89.25 190 LEU A O 1
ATOM 1493 N N . ASN A 1 191 ? -1.848 4.576 -2.780 1.00 87.25 191 ASN A N 1
ATOM 1494 C CA . ASN A 1 191 ? -1.883 5.578 -1.718 1.00 87.25 191 ASN A CA 1
ATOM 1495 C C . ASN A 1 191 ? -2.339 5.027 -0.357 1.00 87.25 191 ASN A C 1
ATOM 1497 O O . ASN A 1 191 ? -1.867 5.507 0.659 1.00 87.25 191 ASN A O 1
ATOM 1501 N N . CYS A 1 192 ? -3.191 3.994 -0.311 1.00 82.88 192 CYS A N 1
ATOM 1502 C CA . CYS A 1 192 ? -3.599 3.389 0.967 1.00 82.88 192 CYS A CA 1
ATOM 1503 C C . CYS A 1 192 ? -2.417 2.776 1.749 1.00 82.88 192 CYS A C 1
ATOM 1505 O O . CYS A 1 192 ? -2.464 2.683 2.971 1.00 82.88 192 CYS A O 1
ATOM 1507 N N . VAL A 1 193 ? -1.392 2.298 1.032 1.00 87.94 193 VAL A N 1
ATOM 1508 C CA . VAL A 1 193 ? -0.181 1.725 1.621 1.00 87.94 193 VAL A CA 1
ATOM 1509 C C . VAL A 1 193 ? 0.829 2.844 1.818 1.00 87.94 193 VAL A C 1
ATOM 1511 O O . VAL A 1 193 ? 1.380 2.983 2.903 1.00 87.94 193 VAL A O 1
ATOM 1514 N N . LEU A 1 194 ? 1.031 3.669 0.788 1.00 87.69 194 LEU A N 1
ATOM 1515 C CA . LEU A 1 194 ? 2.041 4.727 0.784 1.00 87.69 194 LEU A CA 1
ATOM 1516 C C . LEU A 1 194 ? 1.762 5.822 1.823 1.00 87.69 194 LEU A C 1
ATOM 1518 O O . LEU A 1 194 ? 2.702 6.369 2.386 1.00 87.69 194 LEU A O 1
ATOM 1522 N N . SER A 1 195 ? 0.497 6.090 2.165 1.00 84.38 195 SER A N 1
ATOM 1523 C CA . SER A 1 195 ? 0.154 7.042 3.230 1.00 84.38 195 SER A CA 1
ATOM 1524 C C . SER A 1 195 ? 0.680 6.627 4.607 1.00 84.38 195 SER A C 1
ATOM 1526 O O . SER A 1 195 ? 0.799 7.472 5.486 1.00 84.38 195 SER A O 1
ATOM 1528 N N . GLY A 1 196 ? 0.977 5.338 4.802 1.00 78.81 196 GLY A N 1
ATOM 1529 C CA . GLY A 1 196 ? 1.521 4.785 6.041 1.00 78.81 196 GLY A CA 1
ATOM 1530 C C . GLY A 1 196 ? 3.048 4.701 6.082 1.00 78.81 196 GLY A C 1
ATOM 1531 O O . GLY A 1 196 ? 3.567 4.028 6.968 1.00 78.81 196 GLY A O 1
ATOM 1532 N N . GLU A 1 197 ? 3.781 5.326 5.150 1.00 83.75 197 GLU A N 1
ATOM 1533 C CA . GLU A 1 197 ? 5.253 5.231 5.057 1.00 83.75 197 GLU A CA 1
ATOM 1534 C C . GLU A 1 197 ? 5.982 5.563 6.372 1.00 83.75 197 GLU A C 1
ATOM 1536 O O . GLU A 1 197 ? 6.995 4.947 6.697 1.00 83.75 197 GLU A O 1
ATOM 1541 N N . ASN A 1 198 ? 5.451 6.513 7.146 1.00 81.88 198 ASN A N 1
ATOM 1542 C CA . ASN A 1 198 ? 6.072 6.995 8.379 1.00 81.88 198 ASN A CA 1
ATOM 1543 C C . ASN A 1 198 ? 5.725 6.109 9.584 1.00 81.88 198 ASN A C 1
ATOM 1545 O O . ASN A 1 198 ? 6.465 6.088 10.568 1.00 81.88 198 ASN A O 1
ATOM 1549 N N . ASP A 1 199 ? 4.628 5.357 9.486 1.00 80.06 199 ASP A N 1
ATOM 1550 C CA . ASP A 1 199 ? 4.078 4.546 10.572 1.00 80.06 199 ASP A CA 1
ATOM 1551 C C . ASP A 1 199 ? 4.436 3.056 10.421 1.00 80.06 199 ASP A C 1
ATOM 1553 O O . ASP A 1 199 ? 4.503 2.320 11.410 1.00 80.06 199 ASP A O 1
ATOM 1557 N N . HIS A 1 200 ? 4.709 2.601 9.193 1.00 84.81 200 HIS A N 1
ATOM 1558 C CA . HIS A 1 200 ? 4.973 1.202 8.866 1.00 84.81 200 HIS A CA 1
ATOM 1559 C C . HIS A 1 200 ? 6.205 1.046 7.967 1.00 84.81 200 HIS A C 1
ATOM 1561 O O . HIS A 1 200 ? 6.239 1.513 6.829 1.00 84.81 200 HIS A O 1
ATOM 1567 N N . ILE A 1 201 ? 7.195 0.284 8.443 1.00 89.88 201 ILE A N 1
ATOM 1568 C CA . ILE A 1 201 ? 8.432 -0.010 7.696 1.00 89.88 201 ILE A CA 1
ATOM 1569 C C . ILE A 1 201 ? 8.111 -0.687 6.357 1.00 89.88 201 ILE A C 1
ATOM 1571 O O . ILE A 1 201 ? 8.761 -0.427 5.348 1.00 89.88 201 ILE A O 1
ATOM 1575 N N . GLU A 1 202 ? 7.082 -1.532 6.322 1.00 89.88 202 GLU A N 1
ATOM 1576 C CA . GLU A 1 202 ? 6.673 -2.246 5.114 1.00 89.88 202 GLU A CA 1
ATOM 1577 C C . GLU A 1 202 ? 6.057 -1.310 4.070 1.00 89.88 202 GLU A C 1
ATOM 1579 O O . GLU A 1 202 ? 6.235 -1.534 2.875 1.00 89.88 202 GLU A O 1
ATOM 1584 N N . ALA A 1 203 ? 5.380 -0.241 4.500 1.00 88.75 203 ALA A N 1
ATOM 1585 C CA . ALA A 1 203 ? 4.899 0.796 3.593 1.00 88.75 203 ALA A CA 1
ATOM 1586 C C . ALA A 1 203 ? 6.064 1.587 2.986 1.00 88.75 203 ALA A C 1
ATOM 1588 O O . ALA A 1 203 ? 6.093 1.799 1.772 1.00 88.75 203 ALA A O 1
ATOM 1589 N N . ALA A 1 204 ? 7.063 1.942 3.801 1.00 91.00 204 ALA A N 1
ATOM 1590 C CA . ALA A 1 204 ? 8.287 2.580 3.322 1.00 91.00 204 ALA A CA 1
ATOM 1591 C C . ALA A 1 204 ? 9.067 1.680 2.343 1.00 91.00 204 ALA A C 1
ATOM 1593 O O . ALA A 1 204 ? 9.594 2.159 1.341 1.00 91.00 204 ALA A O 1
ATOM 1594 N N . GLU A 1 205 ? 9.110 0.363 2.580 1.00 93.31 205 GLU A N 1
ATOM 1595 C CA . GLU A 1 205 ? 9.753 -0.589 1.664 1.00 93.31 205 GLU A CA 1
ATOM 1596 C C . GLU A 1 205 ? 9.037 -0.657 0.305 1.00 93.31 205 GLU A C 1
ATOM 1598 O O . GLU A 1 205 ? 9.696 -0.744 -0.738 1.00 93.31 205 GLU A O 1
ATOM 1603 N N . VAL A 1 206 ? 7.700 -0.591 0.295 1.00 93.38 206 VAL A N 1
ATOM 1604 C CA . VAL A 1 206 ? 6.905 -0.518 -0.942 1.00 93.38 206 VAL A CA 1
ATOM 1605 C C . VAL A 1 206 ? 7.209 0.769 -1.701 1.00 93.38 206 VAL A C 1
ATOM 1607 O O . VAL A 1 206 ? 7.481 0.692 -2.900 1.00 93.38 206 VAL A O 1
ATOM 1610 N N . LEU A 1 207 ? 7.212 1.919 -1.020 1.00 94.12 207 LEU A N 1
ATOM 1611 C CA . LEU A 1 207 ? 7.543 3.207 -1.629 1.00 94.12 207 LEU A CA 1
ATOM 1612 C C . LEU A 1 207 ? 8.928 3.177 -2.273 1.00 94.12 207 LEU A C 1
ATOM 1614 O O . LEU A 1 207 ? 9.071 3.439 -3.464 1.00 94.12 207 LEU A O 1
ATOM 1618 N N . PHE A 1 208 ? 9.934 2.774 -1.503 1.00 94.56 208 PHE A N 1
ATOM 1619 C CA . PHE A 1 208 ? 11.313 2.714 -1.967 1.00 94.56 208 PHE A CA 1
ATOM 1620 C C . PHE A 1 208 ? 11.479 1.761 -3.157 1.00 94.56 208 PHE A C 1
ATOM 1622 O O . PHE A 1 208 ? 12.184 2.064 -4.117 1.00 94.56 208 PHE A O 1
ATOM 1629 N N . SER A 1 209 ? 10.806 0.609 -3.130 1.00 94.44 209 SER A N 1
ATOM 1630 C CA . SER A 1 209 ? 10.841 -0.350 -4.240 1.00 94.44 209 SER A CA 1
ATOM 1631 C C . SER A 1 209 ? 10.151 0.190 -5.497 1.00 94.44 209 SER A C 1
ATOM 1633 O O . SER A 1 209 ? 10.595 -0.102 -6.608 1.00 94.44 209 SER A O 1
ATOM 1635 N N . LEU A 1 210 ? 9.078 0.971 -5.336 1.00 94.56 210 LEU A N 1
ATOM 1636 C CA . LEU A 1 210 ? 8.374 1.623 -6.439 1.00 94.56 210 LEU A CA 1
ATOM 1637 C C . LEU A 1 210 ? 9.236 2.727 -7.065 1.00 94.56 210 LEU A C 1
ATOM 1639 O O . LEU A 1 210 ? 9.389 2.753 -8.285 1.00 94.56 210 LEU A O 1
ATOM 1643 N N . GLU A 1 211 ? 9.857 3.573 -6.243 1.00 95.12 211 GLU A N 1
ATOM 1644 C CA . GLU A 1 211 ? 10.801 4.606 -6.686 1.00 95.12 211 GLU A CA 1
ATOM 1645 C C . GLU A 1 211 ? 11.978 3.997 -7.446 1.00 95.12 211 GLU A C 1
ATOM 1647 O O . GLU A 1 211 ? 12.290 4.428 -8.555 1.00 95.12 211 GLU A O 1
ATOM 1652 N N . GLN A 1 212 ? 12.585 2.935 -6.906 1.00 94.25 212 GLN A N 1
ATOM 1653 C CA . GLN A 1 212 ? 13.661 2.222 -7.594 1.00 94.25 212 GLN A CA 1
ATOM 1654 C C . GLN A 1 212 ? 13.225 1.648 -8.937 1.00 94.25 212 GLN A C 1
ATOM 1656 O O . GLN A 1 212 ? 14.012 1.652 -9.881 1.00 94.25 212 GLN A O 1
ATOM 1661 N N . LEU A 1 213 ? 11.998 1.130 -9.031 1.00 94.50 213 LEU A N 1
ATOM 1662 C CA . LEU A 1 213 ? 11.483 0.585 -10.280 1.00 94.50 213 LEU A CA 1
ATOM 1663 C C . LEU A 1 213 ? 11.356 1.689 -11.333 1.00 94.50 213 LEU A C 1
ATOM 1665 O O . LEU A 1 213 ? 11.837 1.522 -12.454 1.00 94.50 213 LEU A O 1
ATOM 1669 N N . ILE A 1 214 ? 10.720 2.801 -10.970 1.00 94.12 214 ILE A N 1
ATOM 1670 C CA . ILE A 1 214 ? 10.481 3.935 -11.868 1.00 94.12 214 ILE A CA 1
ATOM 1671 C C . ILE A 1 214 ? 11.812 4.553 -12.303 1.00 94.12 214 ILE A C 1
ATOM 1673 O O . ILE A 1 214 ? 12.023 4.787 -13.493 1.00 94.12 214 ILE A O 1
ATOM 1677 N N . GLU A 1 215 ? 12.734 4.758 -11.366 1.00 92.88 215 GLU A N 1
ATOM 1678 C CA . GLU A 1 215 ? 14.051 5.320 -11.654 1.00 92.88 215 GLU A CA 1
ATOM 1679 C C . GLU A 1 215 ? 14.877 4.386 -12.545 1.00 92.88 215 GLU A C 1
ATOM 1681 O O . GLU A 1 215 ? 15.464 4.825 -13.533 1.00 92.88 215 GLU A O 1
ATOM 1686 N N . ALA A 1 216 ? 14.857 3.076 -12.280 1.00 91.56 216 ALA A N 1
ATOM 1687 C CA . ALA A 1 216 ? 15.525 2.102 -13.139 1.00 91.56 216 ALA A CA 1
ATOM 1688 C C . ALA A 1 216 ? 14.958 2.117 -14.570 1.00 91.56 216 ALA A C 1
ATOM 1690 O O . ALA A 1 216 ? 15.728 2.043 -15.529 1.00 91.56 216 ALA A O 1
ATOM 1691 N N . MET A 1 217 ? 13.636 2.261 -14.735 1.00 90.94 217 MET A N 1
ATOM 1692 C CA . MET A 1 217 ? 13.012 2.414 -16.055 1.00 90.94 217 MET A CA 1
ATOM 1693 C C . MET A 1 217 ? 13.457 3.703 -16.756 1.00 90.94 217 MET A C 1
ATOM 1695 O O . MET A 1 217 ? 13.819 3.648 -17.931 1.00 90.94 217 MET A O 1
ATOM 1699 N N . LYS A 1 218 ? 13.471 4.842 -16.051 1.00 91.56 218 LYS A N 1
ATOM 1700 C CA . LYS A 1 218 ? 13.921 6.139 -16.591 1.00 91.56 218 LYS A CA 1
ATOM 1701 C C . LYS A 1 218 ? 15.379 6.076 -17.050 1.00 91.56 218 LYS A C 1
ATOM 17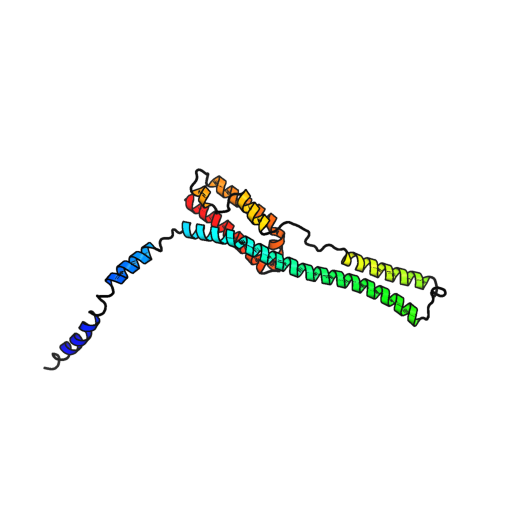03 O O . LYS A 1 218 ? 15.661 6.359 -18.211 1.00 91.56 218 LYS A O 1
ATOM 1708 N N . ILE A 1 219 ? 16.282 5.586 -16.197 1.00 90.75 219 ILE A N 1
ATOM 1709 C CA . ILE A 1 219 ? 17.707 5.410 -16.524 1.00 90.75 219 ILE A CA 1
ATOM 1710 C C . ILE A 1 219 ? 17.886 4.504 -17.747 1.00 90.75 219 ILE A C 1
ATOM 1712 O O . ILE A 1 219 ? 18.725 4.775 -18.608 1.00 90.75 219 ILE A O 1
ATOM 1716 N N . ARG A 1 220 ? 17.106 3.419 -17.842 1.00 88.56 220 ARG A N 1
ATOM 1717 C CA . ARG A 1 220 ? 17.194 2.479 -18.964 1.00 88.56 220 ARG A CA 1
ATOM 1718 C C . ARG A 1 220 ? 16.774 3.114 -20.292 1.00 88.56 220 ARG A C 1
ATOM 1720 O O . ARG A 1 220 ? 17.396 2.799 -21.307 1.00 88.56 220 ARG A O 1
ATOM 1727 N N . ILE A 1 221 ? 15.763 3.987 -20.277 1.00 88.62 221 ILE A N 1
ATOM 1728 C CA . ILE A 1 221 ? 15.328 4.773 -21.443 1.00 88.62 221 ILE A CA 1
ATOM 1729 C C . ILE A 1 221 ? 16.412 5.784 -21.824 1.00 88.62 221 ILE A C 1
ATOM 1731 O O . ILE A 1 221 ? 16.831 5.819 -22.980 1.00 88.62 221 ILE A O 1
ATOM 1735 N N . ASP A 1 22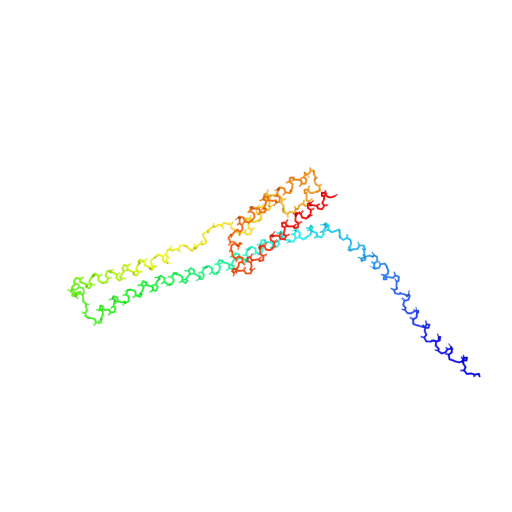2 ? 16.919 6.543 -20.852 1.00 87.31 222 ASP A N 1
ATOM 1736 C CA . ASP A 1 222 ? 17.953 7.557 -21.078 1.00 87.31 222 ASP A CA 1
ATOM 1737 C C . ASP A 1 222 ? 19.234 6.955 -21.672 1.00 87.31 222 ASP A C 1
ATOM 1739 O O . ASP A 1 222 ? 19.895 7.590 -22.497 1.00 87.31 222 ASP A O 1
ATOM 1743 N N . TRP A 1 223 ? 19.575 5.720 -21.288 1.00 85.31 223 TRP A N 1
ATOM 1744 C CA . TRP A 1 223 ? 20.730 4.995 -21.818 1.00 85.31 223 TRP A CA 1
ATOM 1745 C C . TRP A 1 223 ? 20.634 4.713 -23.327 1.00 85.31 223 TRP A C 1
ATOM 1747 O O . TRP A 1 223 ? 21.658 4.781 -23.994 1.00 85.31 223 TRP A O 1
ATOM 1757 N N . GLU A 1 224 ? 19.447 4.424 -23.877 1.00 79.38 224 GLU A N 1
ATOM 1758 C CA . GLU A 1 224 ? 19.270 4.193 -25.331 1.00 79.38 224 GLU A CA 1
ATOM 1759 C C . GLU A 1 224 ? 19.213 5.489 -26.144 1.00 79.38 224 GLU A C 1
ATOM 1761 O O . GLU A 1 224 ? 19.431 5.485 -27.351 1.00 79.38 224 GLU A O 1
ATOM 1766 N N . THR A 1 225 ?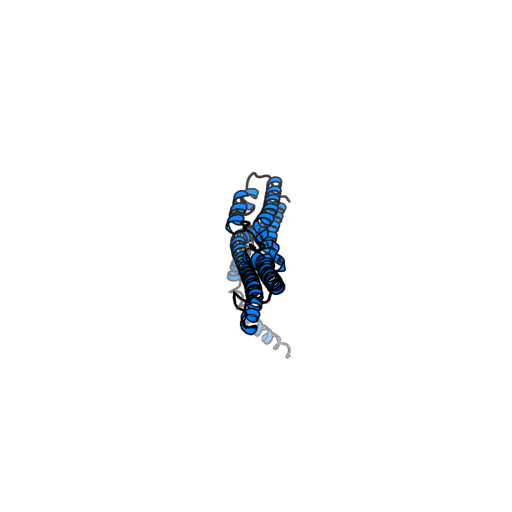 18.878 6.610 -25.504 1.00 72.12 225 THR A N 1
ATOM 1767 C CA . THR A 1 225 ? 18.759 7.906 -26.193 1.00 72.12 225 THR A CA 1
ATOM 1768 C C . THR A 1 225 ? 20.082 8.659 -26.358 1.00 72.12 225 THR A C 1
ATOM 1770 O O . THR A 1 225 ? 20.096 9.702 -27.015 1.00 72.12 225 THR A O 1
ATOM 1773 N N . LYS A 1 226 ? 21.168 8.165 -25.753 1.00 60.25 226 LYS A N 1
ATOM 1774 C CA . LYS A 1 226 ? 22.520 8.741 -25.833 1.00 60.25 226 LYS A CA 1
ATOM 1775 C C . LYS A 1 226 ? 23.330 8.121 -26.961 1.00 60.25 226 LYS A C 1
ATOM 1777 O O . LYS A 1 226 ? 24.030 8.906 -27.639 1.00 60.25 226 LYS A O 1
#

Radius of gyration: 36.99 Å; chains: 1; bounding box: 132×44×81 Å

Organism: Lepeophtheirus salmonis (NCBI:txid72036)

Secondary structure (DSSP, 8-state):
--SHHHHHHHHHHHHHHHSSSTTTHHHHHHHHHHHHTTS---HHHHHHHHHHHHHHHHHHHHHHHHHHHHHHHHHHHHHHHHHHHHHHHHHHHHHHHHHHHTT-BTTB--SHHHHHHHHHHHHHHHHHHHHHHHPPPS------SHHHHHHHHHHTT-TT-SHHHHTTT--HHHHHHHHHHHHHHHHHHHHHHHTTTTT-HHHHHHHHHHHHHHHHHHHHHHHH--